Protein 4HYZ (pdb70)

Secondary structure (DSSP, 8-state):
-EEESSPPTT--HHHHHHH--HHHHHHTT-HHHHHTTB-HHHHTT--HHHHHHHHHHHHTT-SEEEEEEEEEEEEEETTEEEEEEEEEEEETTEEEEEEEEE----EEEE-/-EEESSPPTT--HHHHHHH--HHHHHHTT-HHHHHTTB-HHHHTT--HHHHHHHHHHHHTT-SEEEEEEEEEEEEEETTEEEEEEEEEEEETTEEEEEEEEE----EEEE-

Solvent-accessible surface area: 13423 Å² total

Foldseek 3Di:
DDKWQAFDPLDDDVVVVVVVCLVVVLQVLPLVSNLVQADPVCSVVDDSVVSVVVNVVVVVQAAWDDKDDKGWIWDQDPNFIKIKIFIWTAGPNGIDTWIFIDGSVGTPDTD/DDKWQAFDPLDDPVVVVVVVCLVVVLQVLPPVVNLVQADPVCSVVDDSVVSVVVNVVVVVQAAWDDKDDKGWIWDQDPNFIKIKIFIWTAGPNGIDTWIFIDGSVGTPDTD

Radius of gyration: 22.23 Å; Cα contacts (8 Å, |Δi|>4): 386; chains: 2; bounding box: 66×49×31 Å

CATH classification: 3.10.450.590

Sequence (222 aa):
GEILKELPEGFDKETVRRKQAEDIEIAQSKDYESWKSRFTKDLQSSSLTEESYDSYLKILEKQGEFKEFGKCTYLGQIKDNKKYGGVIIVVKYEEGNVNYSLAYDEDNLVSFTGEILLKELPEGFDKETVRKQAEDIEIAQSKDYESWKSRFTKDLQSSLTEESYDSYLKILEKQGEFKEFGKCTYLGQIKDNKKYGG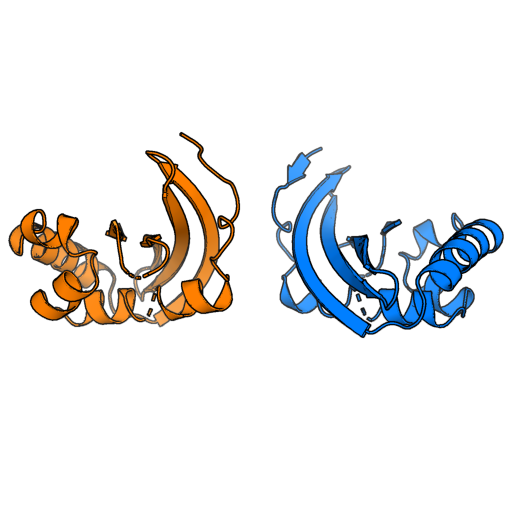VIIVVKYEEGNVNYSLAYDEDNLVSFT

InterPro domains:
  IPR024981 Domain of unknown function DUF3887 [PF13026] (59-147)

Structure (mmCIF, N/CA/C/O backbone):
data_4HYZ
#
_entry.id   4HYZ
#
_cell.length_a   66.290
_cell.length_b   66.290
_cell.length_c   253.830
_cell.angle_alpha   90.000
_cell.angle_beta   90.000
_cell.angle_gamma   120.000
#
_symmetry.space_group_name_H-M   'P 65 2 2'
#
loop_
_entity.id
_entity.type
_entity.pdbx_description
1 polymer 'Uncharacterized protein'
2 non-polymer 'SULFATE ION'
3 non-polymer 'CHLORIDE ION'
4 non-polymer GLYCEROL
5 water water
#
loop_
_atom_site.group_PDB
_atom_site.id
_atom_site.type_symbol
_atom_site.label_atom_id
_atom_site.label_alt_id
_atom_site.label_comp_id
_atom_site.label_asym_id
_atom_site.label_entity_id
_atom_site.label_seq_id
_atom_site.pdbx_PDB_ins_code
_atom_site.Cartn_x
_atom_site.Cartn_y
_atom_site.Cartn_z
_atom_site.occupancy
_atom_site.B_iso_or_equiv
_atom_site.auth_seq_id
_atom_site.auth_comp_id
_atom_site.auth_asym_id
_atom_site.auth_atom_id
_atom_site.pdbx_PDB_model_num
ATOM 1 N N . GLY A 1 1 ? 54.171 -13.531 152.356 1.00 51.15 0 GLY A N 1
ATOM 2 C CA . GLY A 1 1 ? 53.697 -14.364 151.261 1.00 48.57 0 GLY A CA 1
ATOM 3 C C . GLY A 1 1 ? 52.217 -14.683 151.354 1.00 51.33 0 GLY A C 1
ATOM 4 O O . GLY A 1 1 ? 51.551 -14.289 152.317 1.00 52.03 0 GLY A O 1
ATOM 5 N N . GLU A 1 2 ? 51.687 -15.406 150.349 1.00 45.50 37 GLU A N 1
ATOM 6 C CA . GLU A 1 2 ? 50.281 -15.826 150.305 1.00 43.07 37 GLU A CA 1
ATOM 7 C C . GLU A 1 2 ? 50.104 -17.200 149.672 1.00 40.57 37 GLU A C 1
ATOM 8 O O . GLU A 1 2 ? 50.743 -17.514 148.680 1.00 37.72 37 GLU A O 1
ATOM 14 N N . ILE A 1 3 ? 49.185 -17.991 150.216 1.00 37.18 38 ILE A N 1
ATOM 15 C CA . ILE A 1 3 ? 48.746 -19.256 149.643 1.00 34.78 38 ILE A CA 1
ATOM 16 C C . ILE A 1 3 ? 47.378 -18.947 149.085 1.00 36.54 38 ILE A C 1
ATOM 17 O O . ILE A 1 3 ? 46.534 -18.390 149.808 1.00 35.17 38 ILE A O 1
ATOM 22 N N . LEU A 1 4 ? 47.160 -19.284 147.811 1.00 30.33 39 LEU A N 1
ATOM 23 C CA . LEU A 1 4 ? 45.887 -18.975 147.147 1.00 29.47 39 LEU A CA 1
ATOM 24 C C . LEU A 1 4 ? 45.150 -20.242 146.792 1.00 32.50 39 LEU A C 1
ATOM 25 O O . LEU A 1 4 ? 45.770 -21.242 146.412 1.00 33.82 39 LEU A O 1
ATOM 30 N N . LYS A 1 5 ? 43.829 -20.204 146.914 1.00 28.11 40 LYS A N 1
ATOM 31 C CA . LYS A 1 5 ? 42.981 -21.359 146.581 1.00 26.00 40 LYS A CA 1
ATOM 32 C C . LYS A 1 5 ? 42.392 -21.193 145.158 1.00 29.26 40 LYS A C 1
ATOM 33 O O . LYS A 1 5 ? 41.323 -21.709 144.839 1.00 30.04 40 LYS A O 1
ATOM 39 N N . GLU A 1 6 ? 43.156 -20.548 144.290 1.00 27.67 41 GLU A N 1
ATOM 40 C CA . GLU A 1 6 ? 42.879 -20.380 142.835 1.00 29.58 41 GLU A CA 1
ATOM 41 C C . GLU A 1 6 ? 44.169 -19.937 142.189 1.00 31.89 41 GLU A C 1
ATOM 42 O O . GLU A 1 6 ? 45.130 -19.663 142.902 1.00 30.60 41 GLU A O 1
ATOM 48 N N . LEU A 1 7 ? 44.212 -19.841 140.863 1.00 30.49 42 LEU A N 1
ATOM 49 C CA . LEU A 1 7 ? 45.441 -19.354 140.223 1.00 29.74 42 LEU A CA 1
ATOM 50 C C . LEU A 1 7 ? 45.644 -17.860 140.514 1.00 34.45 42 LEU A C 1
ATOM 51 O O . LEU A 1 7 ? 44.659 -17.113 140.513 1.00 34.77 42 LEU A O 1
ATOM 56 N N . PRO A 1 8 ? 46.896 -17.378 140.600 1.00 30.20 43 PRO A N 1
ATOM 57 C CA . PRO A 1 8 ? 47.116 -15.923 140.680 1.00 31.02 43 PRO A CA 1
ATOM 58 C C . PRO A 1 8 ? 46.774 -15.214 139.370 1.00 37.35 43 PRO A C 1
ATOM 59 O O . PRO A 1 8 ? 46.577 -15.867 138.341 1.00 38.34 43 PRO A O 1
ATOM 63 N N . GLU A 1 9 ? 46.752 -13.870 139.386 1.00 36.42 44 GLU A N 1
ATOM 64 C CA . GLU A 1 9 ? 46.552 -13.069 138.163 1.00 36.66 44 GLU A CA 1
ATOM 65 C C . GLU A 1 9 ? 47.654 -13.395 137.163 1.00 39.86 44 GLU A C 1
ATOM 66 O O . GLU A 1 9 ? 48.793 -13.604 137.572 1.00 40.89 44 GLU A O 1
ATOM 68 N N . GLY A 1 10 ? 47.324 -13.426 135.873 1.00 35.39 45 GLY A N 1
ATOM 69 C CA . GLY A 1 10 ? 48.285 -13.690 134.806 1.00 33.76 45 GLY A CA 1
ATOM 70 C C . GLY A 1 10 ? 48.343 -15.142 134.384 1.00 37.68 45 GLY A C 1
ATOM 71 O O . GLY A 1 10 ? 48.985 -15.457 133.394 1.00 40.74 45 GLY A O 1
ATOM 72 N N . PHE A 1 11 ? 47.732 -16.042 135.160 1.00 32.00 46 PHE A N 1
ATOM 73 C CA . PHE A 1 11 ? 47.662 -17.460 134.817 1.00 30.30 46 PHE A CA 1
ATOM 74 C C . PHE A 1 11 ? 46.248 -17.806 134.343 1.00 36.06 46 PHE A C 1
ATOM 75 O O . PHE A 1 11 ? 45.286 -17.177 134.778 1.00 35.29 46 PHE A O 1
ATOM 83 N N . ASP A 1 12 ? 46.093 -18.816 133.480 1.00 34.11 47 ASP A N 1
ATOM 84 C CA . ASP A 1 12 ? 44.722 -19.204 133.143 1.00 33.41 47 ASP A CA 1
ATOM 85 C C . ASP A 1 12 ? 44.650 -20.708 133.138 1.00 34.00 47 ASP A C 1
ATOM 86 O O . ASP A 1 12 ? 45.640 -21.375 132.852 1.00 32.57 47 ASP A O 1
ATOM 91 N N . LYS A 1 13 ? 43.494 -21.242 133.512 1.00 31.82 48 LYS A N 1
ATOM 92 C CA . LYS A 1 13 ? 43.290 -22.680 133.737 1.00 31.15 48 LYS A CA 1
ATOM 93 C C . LYS A 1 13 ? 43.662 -23.556 132.540 1.00 35.23 48 LYS A C 1
ATOM 94 O O . LYS A 1 13 ? 44.406 -24.510 132.708 1.00 35.74 48 LYS A O 1
ATOM 100 N N . GLU A 1 14 ? 43.144 -23.235 131.363 1.00 32.17 49 GLU A N 1
ATOM 101 C CA . GLU A 1 14 ? 43.362 -23.965 130.120 1.00 34.23 49 GLU A CA 1
ATOM 102 C C . GLU A 1 14 ? 44.868 -24.046 129.786 1.00 37.30 49 GLU A C 1
ATOM 103 O O . GLU A 1 14 ? 45.342 -25.130 129.494 1.00 37.17 49 GLU A O 1
ATOM 109 N N . THR A 1 15 ? 45.620 -22.932 129.887 1.00 33.54 50 THR A N 1
ATOM 110 C CA . THR A 1 15 ? 47.064 -22.893 129.622 1.00 32.38 50 THR A CA 1
ATOM 111 C C . THR A 1 15 ? 47.794 -23.784 130.627 1.00 34.98 50 THR A C 1
ATOM 112 O O . THR A 1 15 ? 48.693 -24.527 130.245 1.00 33.58 50 THR A O 1
ATOM 116 N N . VAL A 1 16 ? 47.412 -23.686 131.908 1.00 29.22 51 VAL A N 1
ATOM 117 C CA . VAL A 1 16 ? 48.060 -24.446 132.966 1.00 27.63 51 VAL A CA 1
ATOM 118 C C . VAL A 1 16 ? 47.784 -25.935 132.786 1.00 31.98 51 VAL A C 1
ATOM 119 O O . VAL A 1 16 ? 48.740 -26.701 132.854 1.00 32.24 51 VAL A O 1
ATOM 123 N N . ARG A 1 17 ? 46.517 -26.333 132.534 1.00 28.89 52 ARG A N 1
ATOM 124 C CA A ARG A 1 17 ? 46.159 -27.738 132.331 0.50 30.38 52 ARG A CA 1
ATOM 125 C CA B ARG A 1 17 ? 46.184 -27.741 132.348 0.50 30.27 52 ARG A CA 1
ATOM 126 C C . ARG A 1 17 ? 46.929 -28.306 131.132 1.00 34.04 52 ARG A C 1
ATOM 127 O O . ARG A 1 17 ? 47.495 -29.374 131.238 1.00 35.54 52 ARG A O 1
ATOM 142 N N . LYS A 1 18 ? 46.972 -27.570 130.007 1.00 31.71 53 LYS A N 1
ATOM 143 C CA . LYS A 1 18 ? 47.633 -27.993 128.792 1.00 32.34 53 LYS A CA 1
ATOM 144 C C . LYS A 1 18 ? 49.142 -28.199 129.038 1.00 36.69 53 LYS A C 1
ATOM 145 O O . LYS A 1 18 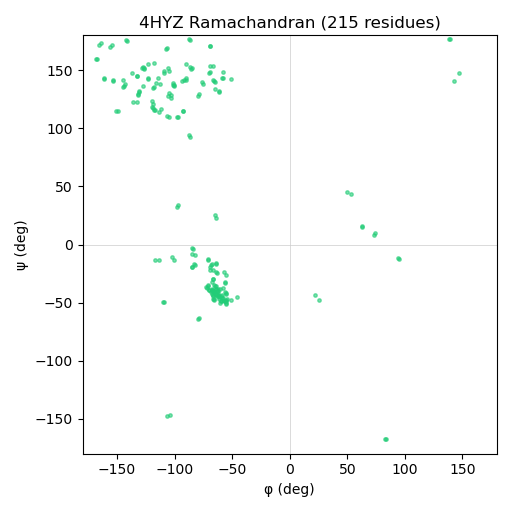? 49.673 -29.252 128.634 1.00 37.61 53 LYS A O 1
ATOM 151 N N . GLN A 1 19 ? 49.803 -27.256 129.743 1.00 30.66 54 GLN A N 1
ATOM 152 C CA . GLN A 1 19 ? 51.236 -27.371 130.047 1.00 28.98 54 GLN A CA 1
ATOM 153 C C . GLN A 1 19 ? 51.522 -28.508 131.014 1.00 32.45 54 GLN A C 1
ATOM 154 O O . GLN A 1 19 ? 52.540 -29.172 130.854 1.00 31.21 54 GLN A O 1
ATOM 160 N N . ALA A 1 20 ? 50.633 -28.727 132.019 1.00 29.09 55 ALA A N 1
ATOM 161 C CA . ALA A 1 20 ? 50.798 -29.789 133.013 1.00 29.11 55 ALA A CA 1
ATOM 162 C C . ALA A 1 20 ? 50.716 -31.162 132.323 1.00 33.31 55 ALA A C 1
ATOM 163 O O . ALA A 1 20 ? 51.511 -32.051 132.613 1.00 33.24 55 ALA A O 1
ATOM 173 N N . GLU A 1 22 ? 51.409 -31.811 129.143 1.00 30.86 57 GLU A N 1
ATOM 174 C CA . GLU A 1 22 ? 52.643 -31.929 128.329 1.00 30.39 57 GLU A CA 1
ATOM 175 C C . GLU A 1 22 ? 53.844 -32.237 129.201 1.00 33.52 57 GLU A C 1
ATOM 176 O O . GLU A 1 22 ? 54.628 -33.096 128.866 1.00 34.87 57 GLU A O 1
ATOM 182 N N . ASP A 1 23 ? 53.968 -31.551 130.343 1.00 31.15 58 ASP A N 1
ATOM 183 C CA . ASP A 1 23 ? 55.090 -31.737 131.255 1.00 31.75 58 ASP A CA 1
ATOM 184 C C . ASP A 1 23 ? 55.066 -33.121 131.922 1.00 37.03 58 ASP A C 1
ATOM 185 O O . ASP A 1 23 ? 56.129 -33.681 132.179 1.00 37.58 58 ASP A O 1
ATOM 190 N N . ILE A 1 24 ? 53.873 -33.687 132.181 1.00 34.35 59 ILE A N 1
ATOM 191 C CA . ILE A 1 24 ? 53.795 -35.037 132.763 1.00 35.37 59 ILE A CA 1
ATOM 192 C C . ILE A 1 24 ? 54.181 -36.055 131.673 1.00 38.53 59 ILE A C 1
ATOM 193 O O . ILE A 1 24 ? 54.868 -37.024 131.979 1.00 40.27 59 ILE A O 1
ATOM 198 N N . GLU A 1 25 ? 53.800 -35.803 130.408 1.00 34.20 60 GLU A N 1
ATOM 199 C CA . GLU A 1 25 ? 54.199 -36.668 129.290 1.00 35.11 60 GLU A CA 1
ATOM 200 C C . GLU A 1 25 ? 55.711 -36.635 129.106 1.00 40.78 60 GLU A C 1
ATOM 201 O O . GLU A 1 25 ? 56.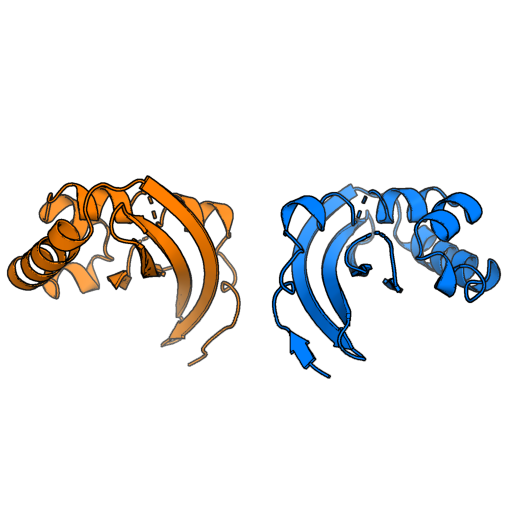302 -37.661 128.844 1.00 43.12 60 GLU A O 1
ATOM 207 N N . ILE A 1 26 ? 56.347 -35.475 129.272 1.00 38.54 61 ILE A N 1
ATOM 208 C CA . ILE A 1 26 ? 57.814 -35.347 129.162 1.00 38.37 61 ILE A CA 1
ATOM 209 C C . ILE A 1 26 ? 58.452 -36.119 130.335 1.00 41.37 61 ILE A C 1
ATOM 210 O O . ILE A 1 26 ? 59.448 -36.793 130.126 1.00 42.79 61 ILE A O 1
ATOM 215 N N . ALA A 1 27 ? 57.874 -36.046 131.557 1.00 37.79 62 ALA A N 1
ATOM 216 C CA . ALA A 1 27 ? 58.374 -36.813 132.712 1.00 38.37 62 ALA A CA 1
ATOM 217 C C . ALA A 1 27 ? 58.261 -38.326 132.455 1.00 41.19 62 ALA A C 1
ATOM 218 O O . ALA A 1 27 ? 59.211 -39.055 132.723 1.00 42.85 62 ALA A O 1
ATOM 220 N N . GLN A 1 28 ? 57.134 -38.779 131.870 1.00 37.12 63 GLN A N 1
ATOM 221 C CA . GLN A 1 28 ? 56.938 -40.208 131.562 1.00 38.39 63 GLN A CA 1
ATOM 222 C C . GLN A 1 28 ? 57.846 -40.712 130.431 1.00 44.71 63 GLN A C 1
ATOM 223 O O . GLN A 1 28 ? 58.028 -41.920 130.316 1.00 46.41 63 GLN A O 1
ATOM 229 N N . SER A 1 29 ? 58.394 -39.814 129.584 1.00 40.24 64 SER A N 1
ATOM 230 C CA . SER A 1 29 ? 59.241 -40.191 128.446 1.00 40.23 64 SER A CA 1
ATOM 231 C C . SER A 1 29 ? 60.588 -40.779 128.872 1.00 44.25 64 SER A C 1
ATOM 232 O O . SER A 1 29 ? 61.252 -41.432 128.060 1.00 44.83 64 SER A O 1
ATOM 235 N N . LYS A 1 30 ? 60.989 -40.548 130.144 1.00 41.47 65 LYS A N 1
ATOM 236 C CA . LYS A 1 30 ? 62.249 -41.010 130.773 1.00 43.12 65 LYS A CA 1
ATOM 237 C C . LYS A 1 30 ? 63.456 -40.210 130.243 1.00 48.07 65 LYS A C 1
ATOM 238 O O . LYS A 1 30 ? 64.596 -40.535 130.572 1.00 50.72 65 LYS A O 1
ATOM 244 N N . ASP A 1 31 ? 63.205 -39.138 129.467 1.00 43.26 66 ASP A N 1
ATOM 245 C CA . ASP A 1 31 ? 64.250 -38.248 128.949 1.00 42.93 66 ASP A CA 1
ATOM 246 C C . ASP A 1 31 ? 64.503 -37.162 130.006 1.00 48.25 66 ASP A C 1
ATOM 247 O O . ASP A 1 31 ? 63.795 -36.148 130.046 1.00 47.34 66 ASP A O 1
ATOM 252 N N . TYR A 1 32 ? 65.507 -37.398 130.869 1.00 46.56 67 TYR A N 1
ATOM 253 C CA . TYR A 1 32 ? 65.881 -36.510 131.969 1.00 45.89 67 TYR A CA 1
ATOM 254 C C . TYR A 1 32 ? 66.185 -35.070 131.502 1.00 49.10 67 TYR A C 1
ATOM 255 O O . TYR A 1 32 ? 65.706 -34.122 132.120 1.00 47.66 67 TYR A O 1
ATOM 264 N N . GLU A 1 33 ? 66.999 -34.917 130.445 1.00 46.52 68 GLU A N 1
ATOM 265 C CA . GLU A 1 33 ? 67.391 -33.606 129.941 1.00 46.23 68 GLU A CA 1
ATOM 266 C C . GLU A 1 33 ? 66.195 -32.808 129.391 1.00 47.83 68 GLU A C 1
ATOM 267 O O . GLU A 1 33 ? 66.167 -31.591 129.610 1.00 48.24 68 GLU A O 1
ATOM 273 N N . SER A 1 34 ? 65.188 -33.475 128.738 1.00 40.72 69 SER A N 1
ATOM 274 C CA . SER A 1 34 ? 64.001 -32.754 128.256 1.00 38.21 69 SER A CA 1
ATOM 275 C C . SER A 1 34 ? 63.160 -32.302 129.431 1.00 42.98 69 SER A C 1
ATOM 276 O O . SER A 1 34 ? 62.658 -31.183 129.419 1.00 40.57 69 SER A O 1
ATOM 279 N N . TRP A 1 35 ? 63.047 -33.164 130.466 1.00 41.58 70 TRP A N 1
ATOM 280 C CA . TRP A 1 35 ? 62.272 -32.869 131.663 1.00 40.16 70 TRP A CA 1
ATOM 281 C C . TRP A 1 35 ? 62.924 -31.726 132.410 1.00 44.14 70 TRP A C 1
ATOM 282 O O . TRP A 1 35 ? 62.235 -30.755 132.717 1.00 43.27 70 TRP A O 1
ATOM 293 N N . LYS A 1 36 ? 64.259 -31.782 132.610 1.00 42.57 71 LYS A N 1
ATOM 294 C CA . LYS A 1 36 ? 65.028 -30.708 133.270 1.00 42.48 71 LYS A CA 1
ATOM 295 C C . LYS A 1 36 ? 64.833 -29.348 1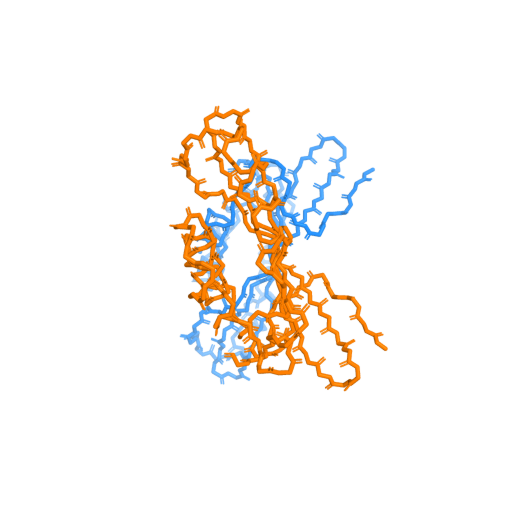32.551 1.00 44.32 71 LYS A C 1
ATOM 296 O O . LYS A 1 36 ? 64.667 -28.328 133.215 1.00 45.60 71 LYS A O 1
ATOM 302 N N . SER A 1 37 ? 64.817 -29.351 131.208 1.00 38.15 72 SER A N 1
ATOM 303 C CA . SER A 1 37 ? 64.684 -28.159 130.366 1.00 36.94 72 SER A CA 1
ATOM 304 C C . SER A 1 37 ? 63.327 -27.445 130.558 1.00 39.54 72 SER A C 1
ATOM 305 O O . SER A 1 37 ? 63.193 -26.289 130.139 1.00 39.30 72 SER A O 1
ATOM 308 N N . ARG A 1 38 ? 62.335 -28.126 131.176 1.00 34.17 73 ARG A N 1
ATOM 309 C CA . ARG A 1 38 ? 61.005 -27.551 131.407 1.00 32.16 73 ARG A CA 1
ATOM 310 C C . ARG A 1 38 ? 60.953 -26.713 132.716 1.00 37.11 73 ARG A C 1
ATOM 311 O O . ARG A 1 38 ? 59.977 -26.010 132.957 1.00 35.95 73 ARG A O 1
ATOM 319 N N . PHE A 1 39 ? 62.023 -26.747 133.532 1.00 36.05 74 PHE A N 1
ATOM 320 C CA . PHE A 1 39 ? 62.128 -25.967 134.770 1.00 36.10 74 PHE A CA 1
ATOM 321 C C . PHE A 1 39 ? 62.683 -24.593 134.468 1.00 42.36 74 PHE A C 1
ATOM 322 O O . PHE A 1 39 ? 63.415 -24.433 133.480 1.00 43.25 74 PHE A O 1
ATOM 330 N N . THR A 1 40 ? 62.340 -23.587 135.306 1.00 39.20 75 THR A N 1
ATOM 331 C CA . THR A 1 40 ? 62.910 -22.239 135.167 1.00 41.46 75 THR A CA 1
ATOM 332 C C . THR A 1 40 ? 64.452 -22.365 135.104 1.00 50.65 75 THR A C 1
ATOM 333 O O . THR A 1 40 ? 65.004 -23.222 135.802 1.00 50.49 75 THR A O 1
ATOM 337 N N . LYS A 1 41 ? 65.121 -21.537 134.281 1.00 50.21 76 LYS A N 1
ATOM 338 C CA . LYS A 1 41 ? 66.573 -21.553 134.113 1.00 55.62 76 LYS A CA 1
ATOM 339 C C . LYS A 1 41 ? 67.312 -21.615 135.464 1.00 62.69 76 LYS A C 1
ATOM 340 O O . LYS A 1 41 ? 68.216 -22.440 135.620 1.00 64.38 76 LYS A O 1
ATOM 346 N N . ASP A 1 42 ? 66.870 -20.792 136.457 1.00 57.27 77 ASP A N 1
ATOM 347 C CA . ASP A 1 42 ? 67.484 -20.706 137.775 1.00 57.70 77 ASP A CA 1
ATOM 348 C C . ASP A 1 42 ? 67.340 -21.989 138.628 1.00 60.22 77 ASP A C 1
ATOM 349 O O . ASP A 1 42 ? 68.135 -22.178 139.537 1.00 61.53 77 ASP A O 1
ATOM 354 N N . LEU A 1 43 ? 66.363 -22.860 138.362 1.00 55.90 78 LEU A N 1
ATOM 355 C CA . LEU A 1 43 ? 66.215 -24.080 139.175 1.00 55.87 78 LEU A CA 1
ATOM 356 C C . LEU A 1 43 ? 66.789 -25.356 138.515 1.00 56.73 78 LEU A C 1
ATOM 357 O O . LEU A 1 43 ? 66.889 -26.370 139.203 1.00 55.99 78 LEU A O 1
ATOM 362 N N . GLN A 1 44 ? 67.118 -25.328 137.205 1.00 52.10 79 GLN A N 1
ATOM 363 C CA . GLN A 1 44 ? 67.607 -26.510 136.480 1.00 53.64 79 GLN A CA 1
ATOM 364 C C . GLN A 1 44 ? 68.828 -27.122 137.174 1.00 67.63 79 GLN A C 1
ATOM 365 O O . GLN A 1 44 ? 68.858 -28.337 137.407 1.00 68.37 79 GLN A O 1
ATOM 371 N N . SER A 1 45 ? 69.803 -26.252 137.546 1.00 70.76 80 SER A N 1
ATOM 372 C CA A SER A 1 45 ? 71.039 -26.690 138.190 0.50 74.17 80 SER A CA 1
ATOM 373 C CA B SER A 1 45 ? 71.044 -26.551 138.265 0.50 74.63 80 SER A CA 1
ATOM 374 C C . SER A 1 45 ? 70.792 -27.269 139.600 1.00 78.95 80 SER A C 1
ATOM 375 O O . SER A 1 45 ? 71.672 -27.936 140.128 1.00 82.52 80 SER A O 1
ATOM 380 N N . SER A 1 46 ? 69.601 -27.091 140.165 1.00 72.87 81 SER A N 1
ATOM 381 C CA . SER A 1 46 ? 69.198 -27.664 141.454 1.00 73.33 81 SER A CA 1
ATOM 382 C C . SER A 1 46 ? 68.700 -29.131 141.308 1.00 74.55 81 SER A C 1
ATOM 383 O O . SER A 1 46 ? 68.574 -29.839 142.307 1.00 75.54 81 SER A O 1
ATOM 386 N N . LEU A 1 47 ? 68.375 -29.564 140.077 1.00 66.35 82 LEU A N 1
ATOM 387 C CA . LEU A 1 47 ? 67.843 -30.906 139.814 1.00 62.78 82 LEU A CA 1
ATOM 388 C C . LEU A 1 47 ? 68.94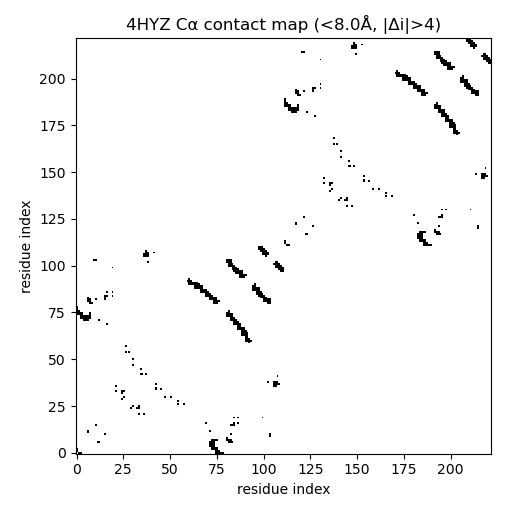8 -31.932 139.653 1.00 67.41 82 LEU A C 1
ATOM 389 O O . LEU A 1 47 ? 70.050 -31.603 139.190 1.00 67.46 82 LEU A O 1
ATOM 394 N N . THR A 1 48 ? 68.631 -33.195 139.989 1.00 63.84 83 THR A N 1
ATOM 395 C CA . THR A 1 48 ? 69.557 -34.318 139.822 1.00 65.79 83 THR A CA 1
ATOM 396 C C . THR A 1 48 ? 68.904 -35.442 139.019 1.00 67.30 83 THR A C 1
ATOM 397 O O . THR A 1 48 ? 67.686 -35.621 139.097 1.00 64.51 83 THR A O 1
ATOM 401 N N . GLU A 1 49 ? 69.719 -36.229 138.289 1.00 64.76 84 GLU A N 1
ATOM 402 C CA . GLU A 1 49 ? 69.214 -37.374 137.536 1.00 63.41 84 GLU A CA 1
ATOM 403 C C . GLU A 1 49 ? 68.799 -38.485 138.504 1.00 71.09 84 GLU A C 1
ATOM 404 O O . GLU A 1 49 ? 67.810 -39.168 138.251 1.00 70.35 84 GLU A O 1
ATOM 410 N N . GLU A 1 50 ? 69.531 -38.639 139.626 1.00 71.66 85 GLU A N 1
ATOM 411 C CA . GLU A 1 50 ? 69.236 -39.629 140.668 1.00 73.60 85 GLU A CA 1
ATOM 412 C C . GLU A 1 50 ? 67.798 -39.424 141.209 1.00 72.15 85 GLU A C 1
ATOM 413 O O . GLU A 1 50 ? 67.028 -40.382 141.250 1.00 70.87 85 GLU A O 1
ATOM 415 N N . SER A 1 51 ? 67.424 -38.182 141.547 1.00 65.59 86 SER A N 1
ATOM 416 C CA . SER A 1 51 ? 66.071 -37.866 142.040 1.00 63.17 86 SER A CA 1
ATOM 417 C C . SER A 1 51 ? 64.983 -38.170 140.971 1.00 64.52 86 SER A C 1
ATOM 418 O O . SER A 1 51 ? 63.916 -38.699 141.312 1.00 64.04 86 SER A O 1
ATOM 421 N N . TYR A 1 52 ? 65.269 -37.857 139.687 1.00 58.55 87 TYR A N 1
ATOM 422 C CA . TYR A 1 52 ? 64.382 -38.148 138.557 1.00 54.97 87 TYR A CA 1
ATOM 423 C C . TYR A 1 52 ? 64.249 -39.674 138.359 1.00 59.64 87 TYR A C 1
ATOM 424 O O . TYR A 1 52 ? 63.146 -40.157 138.124 1.00 58.57 87 TYR A O 1
ATOM 433 N N . ASP A 1 53 ? 65.354 -40.426 138.490 1.00 59.12 88 ASP A N 1
ATOM 434 C CA . ASP A 1 53 ? 65.346 -41.892 138.349 1.00 61.21 88 ASP A CA 1
ATOM 435 C C . ASP A 1 53 ? 64.554 -42.564 139.489 1.00 67.11 88 ASP A C 1
ATOM 436 O O . ASP A 1 53 ? 63.946 -43.609 139.262 1.00 67.01 88 ASP A O 1
ATOM 441 N N . SER A 1 54 ? 64.519 -41.946 140.687 1.00 66.16 89 SER A N 1
ATOM 442 C CA . SER A 1 54 ? 63.721 -42.433 141.819 1.00 68.08 89 SER A CA 1
ATOM 443 C C . SER A 1 54 ? 62.234 -42.294 141.469 1.00 68.80 89 SER A C 1
ATOM 444 O O . SER A 1 54 ? 61.449 -43.210 141.725 1.00 71.27 89 SER A O 1
ATOM 447 N N . TYR A 1 55 ? 61.870 -41.180 140.812 1.00 59.28 90 TYR A N 1
ATOM 448 C CA . TYR A 1 55 ? 60.507 -40.955 140.335 1.00 54.77 90 TYR A CA 1
ATOM 449 C C . TYR A 1 55 ? 60.142 -42.019 139.255 1.00 57.25 90 TYR A C 1
ATOM 450 O O . TYR A 1 55 ? 59.039 -42.568 139.285 1.00 57.04 90 TYR A O 1
ATOM 459 N N . LEU A 1 56 ? 61.072 -42.307 138.330 1.00 52.76 91 LEU A N 1
ATOM 460 C CA . LEU A 1 56 ? 60.860 -43.288 137.261 1.00 52.87 91 LEU A CA 1
ATOM 461 C C . LEU A 1 56 ? 60.628 -44.687 137.837 1.00 63.00 91 LEU A C 1
ATOM 462 O O . LEU A 1 56 ? 59.782 -45.413 137.317 1.00 63.69 91 LEU A O 1
ATOM 467 N N . LYS A 1 57 ? 61.349 -45.046 138.927 1.00 63.84 92 LYS A N 1
ATOM 468 C CA . LYS A 1 57 ? 61.198 -46.319 139.643 1.00 68.38 92 LYS A CA 1
ATOM 469 C C . LYS A 1 57 ? 59.751 -46.467 140.178 1.00 72.82 92 LYS A C 1
ATOM 470 O O . LYS A 1 57 ? 59.113 -47.490 139.941 1.00 74.38 92 LYS A O 1
ATOM 473 N N . ILE A 1 58 ? 59.229 -45.418 140.839 1.00 67.08 93 ILE A N 1
ATOM 474 C CA . ILE A 1 58 ? 57.867 -45.381 141.391 1.00 66.37 93 ILE A CA 1
ATOM 475 C C . ILE A 1 58 ? 56.847 -45.355 140.233 1.00 66.19 93 ILE A C 1
ATOM 476 O O . ILE A 1 58 ? 55.827 -46.044 140.309 1.00 66.73 93 ILE A O 1
ATOM 481 N N . LEU A 1 59 ? 57.137 -44.578 139.167 1.00 59.09 94 LEU A N 1
ATOM 482 C CA . LEU A 1 59 ? 56.292 -44.453 137.974 1.00 56.35 94 LEU A CA 1
ATOM 483 C C . LEU A 1 59 ? 56.080 -45.807 137.293 1.00 63.02 94 LEU A C 1
ATOM 484 O O . LEU A 1 59 ? 54.936 -46.123 136.954 1.00 62.88 94 LEU A O 1
ATOM 489 N N . GLU A 1 60 ? 57.167 -46.605 137.100 1.00 62.65 95 GLU A N 1
ATOM 490 C CA . GLU A 1 60 ? 57.104 -47.920 136.447 1.00 65.55 95 GLU A CA 1
ATOM 491 C C . GLU A 1 60 ? 56.110 -48.866 137.152 1.00 72.76 95 GLU A C 1
ATOM 492 O O . GLU A 1 60 ? 55.459 -49.661 136.481 1.00 73.87 95 GLU A O 1
ATOM 498 N N . LYS A 1 61 ? 55.968 -48.741 138.489 1.00 70.70 96 LYS A N 1
ATOM 499 C CA . LYS A 1 61 ? 55.084 -49.574 139.326 1.00 73.39 96 LYS A CA 1
ATOM 500 C C . LYS A 1 61 ? 53.589 -49.276 139.092 1.00 74.64 96 LYS A C 1
ATOM 501 O O . LYS A 1 61 ? 52.749 -50.033 139.563 1.00 75.65 96 LYS A O 1
ATOM 507 N N . GLN A 1 62 ? 53.258 -48.168 138.397 1.00 67.83 97 GLN A N 1
ATOM 508 C CA . GLN A 1 62 ? 51.874 -47.746 138.145 1.00 65.84 97 GLN A CA 1
ATOM 509 C C . GLN A 1 62 ? 51.268 -48.412 136.922 1.00 71.72 97 GLN A C 1
ATOM 510 O O . GLN A 1 62 ? 50.047 -48.418 136.767 1.00 72.71 97 GLN A O 1
ATOM 516 N N . GLY A 1 63 ? 52.117 -48.925 136.048 1.00 68.71 98 GLY A N 1
ATOM 517 C CA . GLY A 1 63 ? 51.663 -49.509 134.800 1.00 69.67 98 GLY A CA 1
ATOM 518 C C . GLY A 1 63 ? 51.462 -48.436 133.749 1.00 71.73 98 GLY A C 1
ATOM 519 O O . GLY A 1 63 ? 51.877 -47.287 133.927 1.00 70.16 98 GLY A O 1
ATOM 520 N N . GLU A 1 64 ? 50.805 -48.804 132.660 1.00 69.06 99 GLU A N 1
ATOM 521 C CA . GLU A 1 64 ? 50.558 -47.945 131.511 1.00 67.45 99 GLU A CA 1
ATOM 522 C C . GLU A 1 64 ? 49.648 -46.765 131.824 1.00 70.23 99 GLU A C 1
ATOM 523 O O . GLU A 1 64 ? 48.665 -46.901 132.552 1.00 71.24 99 GLU A O 1
ATOM 529 N N . PHE A 1 65 ? 49.991 -45.606 131.245 1.00 64.83 100 PHE A N 1
ATOM 530 C CA . PHE A 1 65 ? 49.205 -44.391 131.308 1.00 63.42 100 PHE A CA 1
ATOM 531 C C . PHE A 1 65 ? 47.868 -44.673 130.666 1.00 72.01 100 PHE A C 1
ATOM 532 O O . PHE A 1 65 ? 47.837 -45.245 129.571 1.00 75.39 100 PHE A O 1
ATOM 540 N N . LYS A 1 66 ? 46.766 -44.304 131.333 1.00 67.87 101 LYS A N 1
ATOM 541 C CA . LYS A 1 66 ? 45.441 -44.540 130.766 1.00 69.15 101 LYS A CA 1
ATOM 542 C C . LYS A 1 66 ? 44.778 -43.227 130.336 1.00 71.46 101 LYS A C 1
ATOM 543 O O . LYS A 1 66 ? 44.332 -43.123 129.193 1.00 73.62 101 LYS A O 1
ATOM 547 N N . GLU A 1 67 ? 44.760 -42.211 131.212 1.00 63.38 102 GLU A N 1
ATOM 548 C CA . GLU A 1 67 ? 44.043 -40.961 130.947 1.00 59.57 102 GLU A CA 1
ATOM 549 C C . GLU A 1 67 ? 44.404 -39.857 131.947 1.00 54.90 102 GLU A C 1
ATOM 550 O O . GLU A 1 67 ? 44.839 -40.170 133.061 1.00 52.15 102 GLU A O 1
ATOM 556 N N . PHE A 1 68 ? 44.157 -38.577 131.580 1.00 47.13 103 PHE A N 1
ATOM 557 C CA . PHE A 1 68 ? 44.240 -37.454 132.533 1.00 43.29 103 PHE A CA 1
ATOM 558 C C . PHE A 1 68 ? 42.864 -37.273 133.104 1.00 47.35 103 PHE A C 1
ATOM 559 O O . PHE A 1 68 ? 41.887 -37.435 132.376 1.00 48.15 103 PHE A O 1
ATOM 567 N N . GLY A 1 69 ? 42.781 -36.977 134.390 1.00 43.72 104 GLY A N 1
ATOM 568 C CA . GLY A 1 69 ? 41.518 -36.707 135.058 1.00 44.05 104 GLY A CA 1
ATOM 569 C C . GLY A 1 69 ? 41.345 -35.228 135.379 1.00 49.51 104 GLY A C 1
ATOM 570 O O . GLY A 1 69 ? 41.848 -34.360 134.657 1.00 48.69 104 GLY A O 1
ATOM 571 N N . LYS A 1 70 ? 40.660 -34.943 136.496 1.00 46.88 105 LYS A N 1
ATOM 572 C CA . LYS A 1 70 ? 40.331 -33.606 137.006 1.00 44.86 105 LYS A CA 1
ATOM 573 C C . LYS A 1 70 ? 41.551 -32.801 137.451 1.00 46.13 105 LYS A C 1
ATOM 574 O O . LYS A 1 70 ? 42.564 -33.364 137.866 1.00 43.69 105 LYS A O 1
ATOM 578 N N . CYS A 1 71 ? 41.409 -31.465 137.398 1.00 43.82 106 CYS A N 1
ATOM 579 C CA . CYS A 1 71 ? 42.398 -30.473 137.809 1.00 43.44 106 CYS A CA 1
ATOM 580 C C . CYS A 1 71 ? 41.881 -29.677 138.968 1.00 42.34 106 CYS A C 1
ATOM 581 O O . CYS A 1 71 ? 40.729 -29.245 138.920 1.00 39.87 106 CYS A O 1
ATOM 584 N N . THR A 1 72 ? 42.758 -29.405 139.956 1.00 39.32 107 THR A N 1
ATOM 585 C CA . THR A 1 72 ? 42.533 -28.503 141.098 1.00 39.37 107 THR A CA 1
ATOM 586 C C . THR A 1 72 ? 43.594 -27.414 141.011 1.00 38.71 107 THR A C 1
ATOM 587 O O . THR A 1 72 ? 44.769 -27.735 141.025 1.00 39.31 107 THR A O 1
ATOM 591 N N . TYR A 1 73 ? 43.197 -26.149 140.962 1.00 33.22 108 TYR A N 1
ATOM 592 C CA . TYR A 1 73 ? 44.105 -25.015 140.788 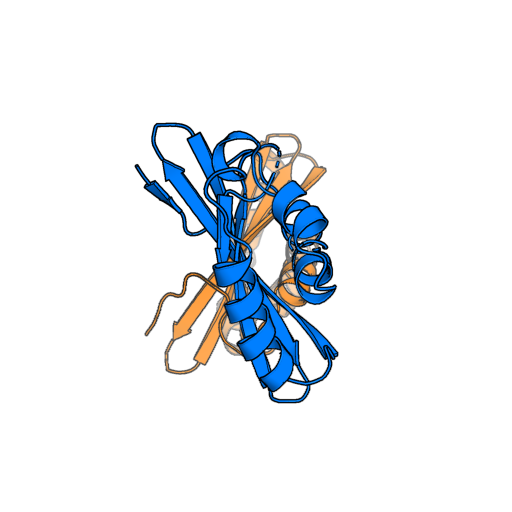1.00 29.58 108 TYR A CA 1
ATOM 593 C C . TYR A 1 73 ? 44.386 -24.289 142.086 1.00 30.81 108 TYR A C 1
ATOM 594 O O . TYR A 1 73 ? 43.494 -24.069 142.889 1.00 30.78 108 TYR A O 1
ATOM 603 N N . LEU A 1 74 ? 45.646 -23.906 142.282 1.00 27.16 109 LEU A N 1
ATOM 604 C CA . LEU A 1 74 ? 46.096 -23.206 143.483 1.00 28.56 109 LEU A CA 1
ATOM 605 C C . LEU A 1 74 ? 47.118 -22.175 143.074 1.00 31.09 109 LEU A C 1
ATOM 606 O O . LEU A 1 74 ? 47.486 -22.080 141.905 1.00 28.76 109 LEU A O 1
ATOM 611 N N . GLY A 1 75 ? 47.565 -21.389 144.024 1.00 28.50 110 GLY A N 1
ATOM 612 C CA . GLY A 1 75 ? 48.551 -20.353 143.725 1.00 26.57 110 GLY A CA 1
ATOM 613 C C . GLY A 1 75 ? 49.347 -19.976 144.944 1.00 30.61 110 GLY A C 1
ATOM 614 O O . GLY A 1 75 ? 49.052 -20.397 146.076 1.00 28.85 110 GLY A O 1
ATOM 615 N N . GLN A 1 76 ? 50.383 -19.203 144.706 1.00 31.86 111 GLN A N 1
ATOM 616 C CA . GLN A 1 76 ? 51.253 -18.717 145.770 1.00 33.99 111 GLN A CA 1
ATOM 617 C C . GLN A 1 76 ? 51.911 -17.412 145.352 1.00 37.70 111 GLN A C 1
ATOM 618 O O . GLN A 1 76 ? 52.299 -17.251 144.190 1.00 38.12 111 GLN A O 1
ATOM 624 N N . ILE A 1 77 ? 52.040 -16.504 146.298 1.00 34.70 112 ILE A N 1
ATOM 625 C CA . ILE A 1 77 ? 52.775 -15.271 146.142 1.00 37.12 112 ILE A CA 1
ATOM 626 C C . ILE A 1 77 ? 53.961 -15.412 147.101 1.00 45.41 112 ILE A C 1
ATOM 627 O O . ILE A 1 77 ? 53.765 -15.641 148.293 1.00 45.20 112 ILE A O 1
ATOM 632 N N . LYS A 1 78 ? 55.178 -15.472 146.537 1.00 43.44 113 LYS A N 1
ATOM 633 C CA . LYS A 1 78 ? 56.404 -15.656 147.322 1.00 45.56 113 LYS A CA 1
ATOM 634 C C . LYS A 1 78 ? 57.431 -14.639 146.854 1.00 52.39 113 LYS A C 1
ATOM 635 O O . LYS A 1 78 ? 57.718 -14.562 145.656 1.00 51.00 113 LYS A O 1
ATOM 641 N N . ASP A 1 79 ? 57.919 -13.801 147.783 1.00 52.94 114 ASP A N 1
ATOM 642 C CA . ASP A 1 79 ? 58.880 -12.734 147.502 1.00 55.16 114 ASP A CA 1
ATOM 643 C C . ASP A 1 79 ? 58.339 -11.820 146.342 1.00 57.48 114 ASP A C 1
ATOM 644 O O . ASP A 1 79 ? 59.069 -11.452 145.423 1.00 58.34 114 ASP A O 1
ATOM 649 N N . ASN A 1 80 ? 57.030 -11.485 146.410 1.00 51.27 115 ASN A N 1
ATOM 650 C CA . ASN A 1 80 ? 56.261 -10.644 145.479 1.00 49.98 115 ASN A CA 1
ATOM 651 C C . ASN A 1 80 ? 56.160 -11.203 144.051 1.00 51.12 115 ASN A C 1
ATOM 652 O O . ASN A 1 80 ? 55.727 -10.472 143.146 1.00 50.46 115 ASN A O 1
ATOM 657 N N . LYS A 1 81 ? 56.474 -12.512 143.862 1.00 43.47 116 LYS A N 1
ATOM 658 C CA . LYS A 1 81 ? 56.350 -13.181 142.563 1.00 40.94 116 LYS A CA 1
ATOM 659 C C . LYS A 1 81 ? 55.175 -14.159 142.632 1.00 42.59 116 LYS A C 1
ATOM 660 O O . LYS A 1 81 ? 54.893 -14.698 143.703 1.00 41.97 116 LYS A O 1
ATOM 664 N N . LYS A 1 82 ? 54.474 -14.361 141.512 1.00 37.68 117 LYS A N 1
ATOM 665 C CA . LYS A 1 82 ? 53.280 -15.217 141.443 1.00 33.82 117 LYS A CA 1
ATOM 666 C C . LYS A 1 82 ? 53.590 -16.579 140.854 1.00 36.72 117 LYS A C 1
ATOM 667 O O . LYS A 1 82 ? 54.303 -16.678 139.852 1.00 35.87 117 LYS A O 1
ATOM 673 N N . TYR A 1 83 ? 53.020 -17.630 141.466 1.00 31.44 118 TYR A N 1
ATOM 674 C CA . TYR A 1 83 ? 53.214 -19.028 141.046 1.00 30.89 118 TYR A CA 1
ATOM 675 C C . TYR A 1 83 ? 51.860 -19.711 140.970 1.00 36.21 118 TYR A C 1
ATOM 676 O O . TYR A 1 83 ? 51.059 -19.590 141.890 1.00 35.53 118 TYR A O 1
ATOM 685 N N . GLY A 1 84 ? 51.600 -20.339 139.845 1.00 32.69 119 GLY A N 1
ATOM 686 C CA . GLY A 1 84 ? 50.341 -21.010 139.576 1.00 32.32 119 GLY A CA 1
ATOM 687 C C . GLY A 1 84 ? 50.534 -22.490 139.729 1.00 37.52 119 GLY A C 1
ATOM 688 O O . GLY A 1 84 ? 51.477 -23.047 139.179 1.00 36.04 119 GLY A O 1
ATOM 689 N N . GLY A 1 85 ? 49.670 -23.115 140.520 1.00 35.45 120 GLY A N 1
ATOM 690 C CA . GLY A 1 85 ? 49.758 -24.542 140.768 1.00 34.92 120 GLY A CA 1
ATOM 691 C C . GLY A 1 85 ? 48.554 -25.335 140.306 1.00 39.07 120 GLY A C 1
ATOM 692 O O . GLY A 1 85 ? 47.440 -24.808 140.192 1.00 36.87 120 GLY A O 1
ATOM 693 N N . VAL A 1 86 ? 48.786 -26.625 140.053 1.00 36.22 121 VAL A N 1
ATOM 694 C CA . VAL A 1 86 ? 47.731 -27.522 139.644 1.00 36.21 121 VAL A CA 1
ATOM 695 C C . VAL A 1 86 ? 47.985 -28.901 140.240 1.00 38.65 121 VAL A C 1
ATOM 696 O O . VAL A 1 86 ? 49.112 -29.385 140.266 1.00 39.24 121 VAL A O 1
ATOM 700 N N . ILE A 1 87 ? 46.924 -29.495 140.773 1.00 34.88 122 ILE A N 1
ATOM 701 C CA . ILE A 1 87 ? 46.883 -30.873 141.228 1.00 35.79 122 ILE A CA 1
ATOM 702 C C . ILE A 1 87 ? 46.058 -31.579 140.159 1.00 41.50 122 ILE A C 1
ATOM 703 O O . ILE A 1 87 ? 44.893 -31.238 139.955 1.00 41.89 122 ILE A O 1
ATOM 708 N N . ILE A 1 88 ? 46.699 -32.431 139.374 1.00 38.09 123 ILE A N 1
ATOM 709 C CA . ILE A 1 88 ? 46.028 -33.096 138.251 1.00 36.65 123 ILE A CA 1
ATOM 710 C C . ILE A 1 88 ? 46.062 -34.604 138.465 1.00 40.55 123 ILE A C 1
ATOM 711 O O . ILE A 1 88 ? 47.072 -35.164 138.890 1.00 41.21 123 ILE A O 1
ATOM 716 N N . VAL A 1 89 ? 44.919 -35.233 138.232 1.00 38.09 124 VAL A N 1
ATOM 717 C CA . VAL A 1 89 ? 44.758 -36.674 138.351 1.00 41.09 124 VAL A CA 1
ATOM 718 C C . VAL A 1 89 ? 45.328 -37.327 137.103 1.00 46.15 124 VAL A C 1
ATOM 719 O O . VAL A 1 89 ? 44.998 -36.920 135.990 1.00 44.79 124 VAL A O 1
ATOM 723 N N . VAL A 1 90 ? 46.191 -38.321 137.290 1.00 45.30 125 VAL A N 1
ATOM 724 C CA . VAL A 1 90 ? 46.725 -39.120 136.188 1.00 45.93 125 VAL A CA 1
ATOM 725 C C . VAL A 1 90 ? 46.283 -40.561 136.475 1.00 52.45 125 VAL A C 1
ATOM 726 O O . VAL A 1 90 ? 46.576 -41.112 137.543 1.00 52.43 125 VAL A O 1
ATOM 730 N N . LYS A 1 91 ? 45.489 -41.117 135.568 1.00 52.42 126 LYS A N 1
ATOM 731 C CA . LYS A 1 91 ? 44.948 -42.477 135.737 1.00 56.96 126 LYS A CA 1
ATOM 732 C C . LYS A 1 91 ? 45.869 -43.490 135.053 1.00 58.71 126 LYS A C 1
ATOM 733 O O . LYS A 1 91 ? 46.086 -43.401 133.848 1.00 56.24 126 LYS A O 1
ATOM 739 N N . TYR A 1 92 ? 46.493 -44.368 135.853 1.00 56.79 127 TYR A N 1
ATOM 740 C CA . TYR A 1 92 ? 47.358 -45.456 135.370 1.00 58.85 127 TYR A CA 1
ATOM 741 C C . TYR A 1 92 ? 46.609 -46.761 135.549 1.00 68.45 127 TYR A C 1
ATOM 742 O O . TYR A 1 92 ? 45.585 -46.788 136.248 1.00 70.41 127 TYR A O 1
ATOM 751 N N . GLU A 1 93 ? 47.119 -47.849 134.956 1.00 67.47 128 GLU A N 1
ATOM 752 C CA . GLU A 1 93 ? 46.525 -49.179 135.053 1.00 70.91 128 GLU A CA 1
ATOM 753 C C . GLU A 1 93 ? 46.405 -49.627 136.515 1.00 76.20 128 GLU A C 1
ATOM 754 O O . GLU A 1 93 ? 45.384 -50.217 136.885 1.00 78.79 128 GLU A O 1
ATOM 757 N N . GLU A 1 94 ? 47.395 -49.291 137.363 1.00 70.63 129 GLU A N 1
ATOM 758 C CA . GLU A 1 94 ? 47.342 -49.701 138.771 1.00 73.08 129 GLU A CA 1
ATOM 759 C C . GLU A 1 94 ? 46.534 -48.726 139.660 1.00 76.90 129 GLU A C 1
ATOM 760 O O . GLU A 1 94 ? 46.348 -49.001 140.844 1.00 78.53 129 GLU A O 1
ATOM 766 N N . GLY A 1 95 ? 46.047 -47.631 139.084 1.00 72.16 130 GLY A N 1
ATOM 767 C CA . GLY A 1 95 ? 45.255 -46.643 139.812 1.00 71.54 130 GLY A CA 1
ATOM 768 C C . GLY A 1 95 ? 45.578 -45.196 139.506 1.00 71.05 130 GLY A C 1
ATOM 769 O O . GLY A 1 95 ? 46.486 -44.892 138.737 1.00 68.73 130 GLY A O 1
ATOM 770 N N . ASN A 1 96 ? 44.810 -44.306 140.124 1.00 67.47 131 ASN A N 1
ATOM 771 C CA . ASN A 1 96 ? 44.900 -42.851 140.033 1.00 63.08 131 ASN A CA 1
ATOM 772 C C . ASN A 1 96 ? 46.072 -42.307 140.845 1.00 63.69 131 ASN A C 1
ATOM 773 O O . ASN A 1 96 ? 46.319 -42.751 141.960 1.00 63.96 131 ASN A O 1
ATOM 778 N N . VAL A 1 97 ? 46.775 -41.317 140.289 1.00 58.40 132 VAL A N 1
ATOM 779 C CA . VAL A 1 97 ? 47.929 -40.666 140.915 1.00 56.69 132 VAL A CA 1
ATOM 780 C C . VAL A 1 97 ? 47.716 -39.165 140.815 1.00 57.35 132 VAL A C 1
ATOM 781 O O . VAL A 1 97 ? 47.379 -38.679 139.736 1.00 57.48 132 VAL A O 1
ATOM 785 N N . ASN A 1 98 ? 47.890 -38.439 141.922 1.00 51.41 133 ASN A N 1
ATOM 786 C CA . ASN A 1 98 ? 47.731 -36.983 141.937 1.00 49.69 133 ASN A CA 1
ATOM 787 C C . ASN A 1 98 ? 49.087 -36.281 141.791 1.00 52.04 133 ASN A C 1
ATOM 788 O O . ASN A 1 98 ? 49.896 -36.288 142.723 1.00 54.01 133 ASN A O 1
ATOM 793 N N . TYR A 1 99 ? 49.324 -35.652 140.644 1.00 43.29 134 TYR A N 1
ATOM 794 C CA . TYR A 1 99 ? 50.557 -34.890 140.452 1.00 41.35 134 TYR A CA 1
ATOM 795 C C . TYR A 1 99 ? 50.369 -33.441 140.886 1.00 41.77 134 TYR A C 1
ATOM 796 O O . TYR A 1 99 ? 49.320 -32.871 140.602 1.00 41.06 134 TYR A O 1
ATOM 805 N N . SER A 1 100 ? 51.389 -32.833 141.512 1.00 38.50 135 SER A N 1
ATOM 806 C CA . SER A 1 100 ? 51.380 -31.409 141.900 1.00 37.44 135 SER A CA 1
ATOM 807 C C . SER A 1 100 ? 52.480 -30.701 141.145 1.00 38.12 135 SER A C 1
ATOM 808 O O . SER A 1 100 ? 53.650 -31.023 141.335 1.00 38.91 135 SER A O 1
ATOM 811 N N . LEU A 1 101 ? 52.099 -29.764 140.289 1.00 32.45 136 LEU A N 1
ATOM 812 C CA . LEU A 1 101 ? 53.006 -28.972 139.472 1.00 32.90 136 LEU A CA 1
ATOM 813 C C . LEU A 1 101 ? 52.786 -27.519 139.752 1.00 38.59 136 LEU A C 1
ATOM 814 O O . LEU A 1 101 ? 51.646 -27.098 139.936 1.00 39.98 136 LEU A O 1
ATOM 819 N N . ALA A 1 102 ? 53.861 -26.740 139.757 1.00 34.38 137 ALA A N 1
ATOM 820 C CA . ALA A 1 102 ? 53.782 -25.301 139.957 1.00 32.63 137 ALA A CA 1
ATOM 821 C C . ALA A 1 102 ? 54.622 -24.615 138.908 1.00 34.83 137 ALA A C 1
ATOM 822 O O . ALA A 1 102 ? 55.669 -25.128 138.516 1.00 36.20 137 ALA A O 1
ATOM 824 N N . TYR A 1 103 ? 54.159 -23.456 138.458 1.00 29.97 138 TYR A N 1
ATOM 825 C CA . TYR A 1 103 ? 54.777 -22.682 137.397 1.00 29.12 138 TYR A CA 1
ATOM 826 C C . TYR A 1 103 ? 55.038 -21.264 137.791 1.00 33.90 138 TYR A C 1
ATOM 827 O O . TYR A 1 103 ? 54.266 -20.668 138.554 1.00 32.67 138 TYR A O 1
ATOM 836 N N . ASP A 1 104 ? 56.051 -20.672 137.156 1.00 29.80 139 ASP A N 1
ATOM 837 C CA . ASP A 1 104 ? 56.233 -19.236 137.258 1.00 29.83 139 ASP A CA 1
ATOM 838 C C . ASP A 1 104 ? 55.372 -18.618 136.123 1.00 33.05 139 ASP A C 1
ATOM 839 O O . ASP A 1 104 ? 54.757 -19.367 135.324 1.00 30.95 139 ASP A O 1
ATOM 844 N N . GLU A 1 105 ? 55.308 -17.279 136.042 1.00 32.75 140 GLU A N 1
ATOM 845 C CA . GLU A 1 105 ? 54.463 -16.617 135.041 1.00 32.70 140 GLU A CA 1
ATOM 846 C C . GLU A 1 105 ? 54.908 -16.926 133.599 1.00 38.00 140 GLU A C 1
ATOM 847 O O . GLU A 1 105 ? 54.070 -16.846 132.694 1.00 37.69 140 GLU A O 1
ATOM 853 N N . ASP A 1 106 ? 56.205 -17.286 133.388 1.00 34.36 141 ASP A N 1
ATOM 854 C CA . ASP A 1 106 ? 56.717 -17.673 132.058 1.00 34.82 141 ASP A CA 1
ATOM 855 C C . ASP A 1 106 ? 56.332 -19.106 131.706 1.00 36.08 141 ASP A C 1
ATOM 856 O O . ASP A 1 106 ? 56.732 -19.604 130.659 1.00 37.51 141 ASP A O 1
ATOM 869 N N . ASN A 1 108 ? 57.174 -21.985 133.160 1.00 31.17 143 ASN A N 1
ATOM 870 C CA . ASN A 1 108 ? 58.238 -22.982 133.353 1.00 32.06 143 ASN A CA 1
ATOM 871 C C . ASN A 1 108 ? 58.070 -23.552 134.758 1.00 34.27 143 ASN A C 1
ATOM 872 O O . ASN A 1 108 ? 57.601 -22.850 135.627 1.00 32.52 143 ASN A O 1
ATOM 877 N N . LEU A 1 109 ? 58.401 -24.813 134.975 1.00 32.70 144 LEU A N 1
ATOM 878 C CA . LEU A 1 109 ? 58.204 -25.444 136.285 1.00 31.25 144 LEU A CA 1
ATOM 879 C C . LEU A 1 109 ? 59.077 -24.870 137.403 1.00 35.31 144 LEU A C 1
ATOM 880 O O . LEU A 1 109 ? 60.256 -24.581 137.207 1.00 33.42 144 LEU A O 1
ATOM 885 N N . VAL A 1 110 ? 58.487 -24.766 138.603 1.00 33.53 145 VAL A N 1
ATOM 886 C CA . VAL A 1 110 ? 59.243 -24.398 139.803 1.00 34.59 145 VAL A CA 1
ATOM 887 C C . VAL A 1 110 ? 59.164 -25.588 140.762 1.00 41.93 145 VAL A C 1
ATOM 888 O O . VAL A 1 110 ? 59.909 -25.657 141.736 1.00 45.01 145 VAL A O 1
ATOM 892 N N . SER A 1 111 ? 58.252 -26.525 140.473 1.00 38.02 146 SER A N 1
ATOM 893 C CA . SER A 1 111 ? 57.984 -27.688 141.334 1.00 38.46 146 SER A CA 1
ATOM 894 C C . SER A 1 111 ? 57.260 -28.766 140.542 1.00 39.73 146 SER A C 1
ATOM 895 O O . SER A 1 111 ? 56.392 -28.469 139.723 1.00 37.86 146 SER A O 1
ATOM 898 N N . PHE A 1 112 ? 57.602 -30.013 140.809 1.00 37.40 147 PHE A N 1
ATOM 899 C CA . PHE A 1 112 ? 57.008 -31.170 140.143 1.00 37.42 147 PHE A CA 1
ATOM 900 C C . PHE A 1 112 ? 57.025 -32.305 141.130 1.00 44.37 147 PHE A C 1
ATOM 901 O O . PHE A 1 112 ? 58.108 -32.753 141.496 1.00 46.24 147 PHE A O 1
ATOM 909 N N . THR A 1 113 ? 55.846 -32.777 141.552 1.00 42.40 148 THR A N 1
ATOM 910 C CA . THR A 1 113 ? 55.739 -33.869 142.539 1.00 46.53 148 THR A CA 1
ATOM 911 C C . THR A 1 113 ? 54.665 -34.867 142.115 1.00 53.13 148 THR A C 1
ATOM 912 O O . THR A 1 113 ? 53.557 -34.483 141.737 1.00 51.22 148 THR A O 1
ATOM 925 N N . GLY B 1 1 ? 25.876 -28.924 158.829 1.00 59.61 0 GLY B N 1
ATOM 926 C CA . GLY B 1 1 ? 26.060 -28.365 157.492 1.00 56.89 0 GLY B CA 1
ATOM 927 C C . GLY B 1 1 ? 27.496 -28.033 157.134 1.00 59.90 0 GLY B C 1
ATOM 928 O O . GLY B 1 1 ? 28.361 -27.983 158.014 1.00 58.66 0 GLY B O 1
ATOM 929 N N . GLU B 1 2 ? 27.764 -27.821 155.832 1.00 55.48 37 GLU B N 1
ATOM 930 C CA . GLU B 1 2 ? 29.110 -27.491 155.329 1.00 54.06 37 GLU B CA 1
ATOM 931 C C . GLU B 1 2 ? 29.079 -26.495 154.174 1.00 50.63 37 GLU B C 1
ATOM 932 O O . GLU B 1 2 ? 28.263 -26.642 153.287 1.00 49.01 37 GLU B O 1
ATOM 938 N N . ILE B 1 3 ? 29.988 -25.530 154.169 1.00 43.36 38 ILE B N 1
ATOM 939 C CA . ILE B 1 3 ? 30.248 -24.619 153.050 1.00 41.43 38 ILE B CA 1
ATOM 940 C C . ILE B 1 3 ? 31.524 -25.141 152.402 1.00 43.85 38 ILE B C 1
ATOM 941 O O . ILE B 1 3 ? 32.527 -25.364 153.100 1.00 44.83 38 ILE B O 1
ATOM 946 N N . LEU B 1 4 ? 31.473 -25.393 151.101 1.00 33.87 39 LEU B N 1
ATOM 947 C CA A LEU B 1 4 ? 32.630 -25.968 150.441 0.50 31.74 39 LEU B CA 1
ATOM 948 C CA B LEU B 1 4 ? 32.585 -25.994 150.365 0.50 33.29 39 LEU B CA 1
ATOM 949 C C . LEU B 1 4 ? 33.198 -25.008 149.401 1.00 32.83 39 LEU B C 1
ATOM 950 O O . LEU B 1 4 ? 32.458 -24.248 148.777 1.00 29.95 39 LEU B O 1
ATOM 959 N N . LYS B 1 5 ? 34.520 -25.044 149.238 1.00 26.78 40 LYS B N 1
ATOM 960 C CA . LYS B 1 5 ? 35.223 -24.185 148.279 1.00 25.48 40 LYS B CA 1
ATOM 961 C C . LYS B 1 5 ? 35.494 -24.966 146.953 1.00 30.47 40 LYS B C 1
ATOM 962 O O . LYS B 1 5 ? 36.465 -24.725 146.240 1.00 29.51 40 LYS B O 1
ATOM 968 N N . GLU B 1 6 ? 34.559 -25.848 146.598 1.00 27.07 41 GLU B N 1
ATOM 969 C CA . GLU B 1 6 ? 34.540 -26.595 145.338 1.00 26.62 41 GLU B CA 1
ATOM 970 C C . GLU B 1 6 ? 33.166 -27.182 145.194 1.00 29.70 41 GLU B C 1
ATOM 971 O O . GLU B 1 6 ? 32.392 -27.132 146.156 1.00 28.13 41 GLU B O 1
ATOM 977 N N . LEU B 1 7 ? 32.849 -27.769 144.028 1.00 26.64 42 LEU B N 1
ATOM 978 C CA . LEU B 1 7 ? 31.559 -28.422 143.896 1.00 26.75 42 LEU B CA 1
ATOM 979 C C . LEU B 1 7 ? 31.507 -29.698 144.741 1.00 29.40 42 LEU B C 1
ATOM 980 O O . LEU B 1 7 ? 32.503 -30.411 144.790 1.00 29.69 42 LEU B O 1
ATOM 985 N N . PRO B 1 8 ? 30.338 -30.082 145.282 1.00 27.90 43 PRO B N 1
ATOM 986 C CA . PRO B 1 8 ? 30.230 -31.391 145.947 1.00 29.41 43 PRO B CA 1
ATOM 987 C C . PRO B 1 8 ? 30.314 -32.559 144.949 1.00 34.62 43 PRO B C 1
ATOM 988 O O . PRO B 1 8 ? 30.234 -32.349 143.730 1.00 32.84 43 PRO B O 1
ATOM 992 N N . GLU B 1 9 ? 30.426 -33.798 145.459 1.00 34.01 44 GLU B N 1
ATOM 993 C CA . GLU B 1 9 ? 30.401 -34.996 144.608 1.00 35.11 44 GLU B CA 1
ATOM 994 C C . GLU B 1 9 ? 29.093 -35.038 143.810 1.00 36.97 44 GLU B C 1
ATOM 995 O O . GLU B 1 9 ? 28.051 -34.675 144.352 1.00 36.70 44 GLU B O 1
ATOM 998 N N . GLY B 1 10 ? 29.143 -35.503 142.565 1.00 33.47 45 GLY B N 1
ATOM 999 C CA . GLY B 1 10 ? 27.965 -35.627 141.694 1.00 32.19 45 GLY B CA 1
ATOM 1000 C C . GLY B 1 10 ? 27.749 -34.418 140.794 1.00 35.72 45 GLY B C 1
ATOM 1001 O O . GLY B 1 10 ? 26.889 -34.441 139.903 1.00 36.12 45 GLY B O 1
ATOM 1002 N N . PHE B 1 11 ? 28.468 -33.329 141.055 1.00 29.26 46 PHE B N 1
ATOM 1003 C CA . PHE B 1 11 ? 28.374 -32.117 140.216 1.00 28.71 46 PHE B CA 1
ATOM 1004 C C . PHE B 1 11 ? 29.629 -32.031 139.334 1.00 33.64 46 PHE B C 1
ATOM 1005 O O . PHE B 1 11 ? 30.694 -32.477 139.729 1.00 35.32 46 PHE B O 1
ATOM 1013 N N . ASP B 1 12 ? 29.494 -31.475 138.172 1.00 30.47 47 ASP B N 1
ATOM 1014 C CA . ASP B 1 12 ? 30.575 -31.347 137.201 1.00 32.01 47 ASP B CA 1
ATOM 1015 C C . ASP B 1 12 ? 30.642 -29.856 136.799 1.00 32.30 47 ASP B C 1
ATOM 1016 O O . ASP B 1 12 ? 29.587 -29.286 136.563 1.00 31.46 47 ASP B O 1
ATOM 1021 N N . LYS B 1 13 ? 31.840 -29.232 136.703 1.00 29.56 48 LYS B N 1
ATOM 1022 C CA . LYS B 1 13 ? 32.006 -27.806 136.355 1.00 28.96 48 LYS B CA 1
ATOM 1023 C C . LYS B 1 13 ? 31.342 -27.414 135.030 1.00 33.90 48 LYS B C 1
ATOM 1024 O O . LYS B 1 13 ? 30.604 -26.435 134.992 1.00 34.69 48 LYS B O 1
ATOM 1030 N N . GLU B 1 14 ? 31.611 -28.167 133.973 1.00 29.92 49 GLU B N 1
ATOM 1031 C CA . GLU B 1 14 ? 31.121 -27.922 132.631 1.00 32.31 49 GLU B CA 1
ATOM 1032 C C . GLU B 1 14 ? 29.573 -27.943 132.595 1.00 33.99 49 GLU B C 1
ATOM 1033 O O . GLU B 1 14 ? 28.983 -27.040 132.030 1.00 33.54 49 GLU B O 1
A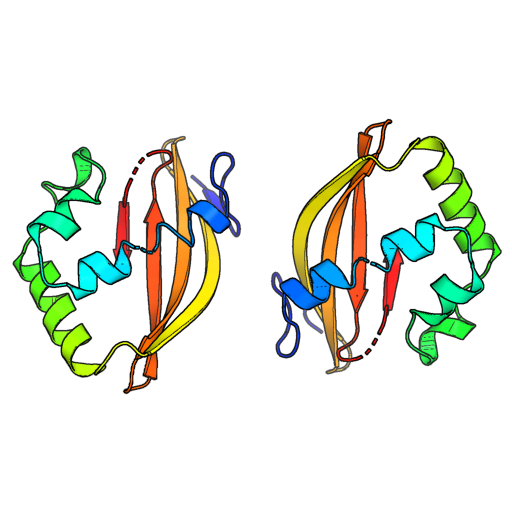TOM 1039 N N . THR B 1 15 ? 28.926 -28.927 133.259 1.00 29.80 50 THR B N 1
ATOM 1040 C CA . THR B 1 15 ? 27.463 -29.018 133.359 1.00 29.11 50 THR B CA 1
ATOM 1041 C C . THR B 1 15 ? 26.900 -27.793 134.096 1.00 32.84 50 THR B C 1
ATOM 1042 O O . THR B 1 15 ? 25.890 -27.232 133.680 1.00 32.28 50 THR B O 1
ATOM 1046 N N . VAL B 1 16 ? 27.557 -27.397 135.201 1.00 29.18 51 VAL B N 1
ATOM 1047 C CA . VAL B 1 16 ? 27.114 -26.281 136.020 1.00 27.94 51 VAL B CA 1
ATOM 1048 C C . VAL B 1 16 ? 27.240 -24.991 135.246 1.00 31.65 51 VAL B C 1
ATOM 1049 O O . VAL B 1 16 ? 26.282 -24.219 135.238 1.00 32.35 51 VAL B O 1
ATOM 1053 N N . ARG B 1 17 ? 28.370 -24.778 134.542 1.00 27.81 52 ARG B N 1
ATOM 1054 C CA . ARG B 1 17 ? 28.604 -23.573 133.759 1.00 27.58 52 ARG B CA 1
ATOM 1055 C C . ARG B 1 17 ? 27.525 -23.451 132.650 1.00 33.55 52 ARG B C 1
ATOM 1056 O O . ARG B 1 17 ? 26.935 -22.388 132.489 1.00 36.30 52 ARG B O 1
ATOM 1064 N N . LYS B 1 18 ? 27.254 -24.549 131.916 1.00 27.89 53 LYS B N 1
ATOM 1065 C CA . LYS B 1 18 ? 26.233 -24.543 130.847 1.00 28.04 53 LYS B CA 1
ATOM 1066 C C . LYS B 1 18 ? 24.852 -24.223 131.395 1.00 32.26 53 LYS B C 1
ATOM 1067 O O . LYS B 1 18 ? 24.138 -23.373 130.835 1.00 31.26 53 LYS B O 1
ATOM 1073 N N . GLN B 1 19 ? 24.493 -24.852 132.532 1.00 27.98 54 GLN B N 1
ATOM 1074 C CA . GLN B 1 19 ? 23.165 -24.617 133.100 1.00 27.60 54 GLN B CA 1
ATOM 1075 C C . GLN B 1 19 ? 23.020 -23.183 133.619 1.00 31.86 54 GLN B C 1
ATOM 1076 O O . GLN B 1 19 ? 21.952 -22.611 133.462 1.00 32.63 54 GLN B O 1
ATOM 1082 N N . ALA B 1 20 ? 24.080 -22.621 134.242 1.00 27.54 55 ALA B N 1
ATOM 1083 C CA . ALA B 1 20 ? 24.081 -21.269 134.778 1.00 27.46 55 ALA B CA 1
ATOM 1084 C C . ALA B 1 20 ? 23.914 -20.251 133.642 1.00 33.63 55 ALA B C 1
ATOM 1085 O O . ALA B 1 20 ? 23.119 -19.322 133.754 1.00 35.72 55 ALA B O 1
ATOM 1095 N N . GLU B 1 22 ? 22.540 -20.848 130.656 1.00 34.59 57 GLU B N 1
ATOM 1096 C CA . GLU B 1 22 ? 21.169 -21.062 130.159 1.00 35.58 57 GLU B CA 1
ATOM 1097 C C . GLU B 1 22 ? 20.137 -20.392 131.074 1.00 42.10 57 GLU B C 1
ATOM 1098 O O . GLU B 1 22 ? 19.290 -19.650 130.589 1.00 44.29 57 GLU B O 1
ATOM 1104 N N . ASP B 1 23 ? 20.270 -20.610 132.406 1.00 35.45 58 ASP B N 1
ATOM 1105 C CA . ASP B 1 23 ? 19.356 -20.085 133.401 1.00 35.84 58 ASP B CA 1
ATOM 1106 C C . ASP B 1 23 ? 19.412 -18.548 133.476 1.00 39.59 58 ASP B C 1
ATOM 1107 O O . ASP B 1 23 ? 18.369 -17.938 133.710 1.00 39.48 58 ASP B O 1
ATOM 1112 N N . ILE B 1 24 ? 20.600 -17.929 133.274 1.00 35.63 59 ILE B N 1
ATOM 1113 C CA . ILE B 1 24 ? 20.719 -16.467 133.298 1.00 36.27 59 ILE B CA 1
ATOM 1114 C C . ILE B 1 24 ? 20.061 -15.919 132.023 1.00 42.33 59 ILE B C 1
ATOM 1115 O O . ILE B 1 24 ? 19.381 -14.896 132.093 1.00 45.43 59 ILE B O 1
ATOM 1120 N N . GLU B 1 25 ? 20.205 -16.623 130.889 1.00 39.01 60 GLU B N 1
ATOM 1121 C CA . GLU B 1 25 ? 19.536 -16.228 129.640 1.00 40.01 60 GLU B CA 1
ATOM 1122 C C . GLU B 1 25 ? 18.016 -16.302 129.788 1.00 44.07 60 GLU B C 1
ATOM 1123 O O . GLU B 1 25 ? 17.326 -15.429 129.276 1.00 48.36 60 GLU B O 1
ATOM 1129 N N . ILE B 1 26 ? 17.500 -17.308 130.508 1.00 39.09 61 ILE B N 1
ATOM 1130 C CA . ILE B 1 26 ? 16.061 -17.444 130.744 1.00 40.59 61 ILE B CA 1
ATOM 1131 C C . ILE B 1 26 ? 15.619 -16.253 131.634 1.00 47.42 61 ILE B C 1
ATOM 1132 O O . ILE B 1 26 ? 14.610 -15.614 131.316 1.00 50.39 61 ILE B O 1
ATOM 1137 N N . ALA B 1 27 ? 16.400 -15.921 132.679 1.00 40.96 62 ALA B N 1
ATOM 1138 C CA . ALA B 1 27 ? 16.105 -14.770 133.542 1.00 42.59 62 ALA B CA 1
ATOM 1139 C C . ALA B 1 27 ? 16.068 -13.469 132.720 1.00 48.62 62 ALA B C 1
ATOM 1140 O O . ALA B 1 27 ? 15.145 -12.659 132.896 1.00 49.94 62 ALA B O 1
ATOM 1142 N N . GLN B 1 28 ? 17.038 -13.283 131.799 1.00 44.86 63 GLN B N 1
ATOM 1143 C CA . GLN B 1 28 ? 17.083 -12.062 130.971 1.00 47.98 63 GLN B CA 1
ATOM 1144 C C . GLN B 1 28 ? 15.929 -11.980 129.947 1.00 53.82 63 GLN B C 1
ATOM 1145 O O . GLN B 1 28 ? 15.633 -10.890 129.495 1.00 57.41 63 GLN B O 1
ATOM 1151 N N . SER B 1 29 ? 15.304 -13.108 129.584 1.00 49.07 64 SER B N 1
ATOM 1152 C CA . SER B 1 29 ? 14.213 -13.178 128.587 1.00 49.28 64 SER B CA 1
ATOM 1153 C C . SER B 1 29 ? 12.928 -12.499 129.057 1.00 54.79 64 SER B C 1
ATOM 1154 O O . SER B 1 29 ? 12.049 -12.210 128.228 1.00 58.55 64 SER B O 1
ATOM 1157 N N . LYS B 1 30 ? 12.807 -12.248 130.374 1.00 51.63 65 LYS B N 1
ATOM 1158 C CA . LYS B 1 30 ? 11.661 -11.591 131.040 1.00 55.19 65 LYS B CA 1
ATOM 1159 C C . LYS B 1 30 ? 10.443 -12.557 131.126 1.00 62.22 65 LYS B C 1
ATOM 1160 O O . LYS B 1 30 ? 9.353 -12.137 131.511 1.00 67.88 65 LYS B O 1
ATOM 1166 N N . ASP B 1 31 ? 10.645 -13.844 130.809 1.00 54.81 66 ASP B N 1
ATOM 1167 C CA . ASP B 1 31 ? 9.625 -14.878 130.911 1.00 54.01 66 ASP B CA 1
ATOM 1168 C C . ASP B 1 31 ? 9.628 -15.443 132.332 1.00 54.42 66 ASP B C 1
ATOM 1169 O O . ASP B 1 31 ? 10.391 -16.366 132.633 1.00 51.32 66 ASP B O 1
ATOM 1174 N N . TYR B 1 32 ? 8.774 -14.870 133.209 1.00 52.12 67 TYR B N 1
ATOM 1175 C CA . TYR B 1 32 ? 8.669 -15.241 134.625 1.00 51.10 67 TYR B CA 1
ATOM 1176 C C . TYR B 1 32 ? 8.389 -16.737 134.843 1.00 52.83 67 TYR B C 1
ATOM 1177 O O . TYR B 1 32 ? 9.058 -17.372 135.671 1.00 49.18 67 TYR B O 1
ATOM 1186 N N . GLU B 1 33 ? 7.392 -17.280 134.128 1.00 50.99 68 GLU B N 1
ATOM 1187 C CA . GLU B 1 33 ? 6.992 -18.686 134.272 1.00 49.98 68 GLU B CA 1
ATOM 1188 C C . GLU B 1 33 ? 8.093 -19.655 133.846 1.00 51.75 68 GLU B C 1
ATOM 1189 O O . GLU B 1 33 ? 8.228 -20.695 134.508 1.00 49.52 68 GLU B O 1
ATOM 1195 N N . SER B 1 34 ? 8.892 -19.325 132.792 1.00 48.84 69 SER B N 1
ATOM 1196 C CA . SER B 1 34 ? 9.992 -20.214 132.395 1.00 46.95 69 SER B CA 1
ATOM 1197 C C . SER B 1 34 ? 11.076 -20.180 133.444 1.00 50.15 69 SER B C 1
ATOM 1198 O O . SER B 1 34 ? 11.617 -21.227 133.771 1.00 48.79 69 SER B O 1
ATOM 1201 N N . TRP B 1 35 ? 11.355 -18.983 134.000 1.00 46.66 70 TRP B N 1
ATOM 1202 C CA . TRP B 1 35 ? 12.385 -18.798 135.016 1.00 43.47 70 TRP B CA 1
ATOM 1203 C C . TRP B 1 35 ? 11.973 -19.546 136.277 1.00 48.29 70 TRP B C 1
ATOM 1204 O O . TRP B 1 35 ? 12.758 -20.343 136.770 1.00 46.00 70 TRP B O 1
ATOM 1215 N N . LYS B 1 36 ? 10.709 -19.376 136.730 1.00 47.94 71 LYS B N 1
ATOM 1216 C CA . LYS B 1 36 ? 10.173 -20.076 137.901 1.00 48.01 71 LYS B CA 1
ATOM 1217 C C . LYS B 1 36 ? 10.317 -21.617 137.758 1.00 51.44 71 LYS B C 1
ATOM 1218 O O . LYS B 1 36 ? 10.697 -22.286 138.719 1.00 49.71 71 LYS B O 1
ATOM 1224 N N . SER B 1 37 ? 10.031 -22.149 136.555 1.00 48.67 72 SER B N 1
ATOM 1225 C CA . SER B 1 37 ? 10.056 -23.584 136.231 1.00 48.25 72 SER B CA 1
ATOM 1226 C C . SER B 1 37 ? 11.462 -24.199 136.355 1.00 48.51 72 SER B C 1
ATOM 1227 O O . SER B 1 37 ? 11.572 -25.416 136.426 1.00 48.51 72 SER B O 1
ATOM 1230 N N . ARG B 1 38 ? 12.512 -23.371 136.383 1.00 43.79 73 ARG B N 1
ATOM 1231 C CA . ARG B 1 38 ? 13.910 -23.830 136.495 1.00 40.34 73 ARG B CA 1
ATOM 1232 C C . ARG B 1 38 ? 14.303 -24.112 137.950 1.00 43.67 73 ARG B C 1
ATOM 1233 O O . ARG B 1 38 ? 15.349 -24.701 138.199 1.00 42.14 73 ARG B O 1
ATOM 1241 N N . PHE B 1 39 ? 13.434 -23.741 138.902 1.00 42.30 74 PHE B N 1
ATOM 1242 C CA . PHE B 1 39 ? 13.645 -23.992 140.322 1.00 41.12 74 PHE B CA 1
ATOM 1243 C C . PHE B 1 39 ? 13.058 -25.348 140.737 1.00 49.76 74 PHE B C 1
ATOM 1244 O O . PHE B 1 39 ? 12.133 -25.852 140.083 1.00 50.80 74 PHE B O 1
ATOM 1252 N N . THR B 1 40 ? 13.591 -25.944 141.827 1.00 47.22 75 THR B N 1
ATOM 1253 C CA . THR B 1 40 ? 13.077 -27.208 142.376 1.00 49.11 75 THR B CA 1
ATOM 1254 C C . THR B 1 40 ? 11.581 -27.006 142.731 1.00 57.82 75 THR B C 1
ATOM 1255 O O . THR B 1 40 ? 11.188 -25.889 143.085 1.00 57.05 75 THR B O 1
ATOM 1259 N N . LYS B 1 41 ? 10.768 -28.075 142.629 1.00 58.88 76 LYS B N 1
ATOM 1260 C CA . LYS B 1 41 ? 9.322 -28.060 142.884 1.00 62.79 76 LYS B CA 1
ATOM 1261 C C . LYS B 1 41 ? 8.949 -27.419 144.233 1.00 72.21 76 LYS B C 1
ATOM 1262 O O . LYS B 1 41 ? 8.092 -26.541 144.266 1.00 74.06 76 LYS B O 1
ATOM 1268 N N . ASP B 1 42 ? 9.634 -27.812 145.312 1.00 71.57 77 ASP B N 1
ATOM 1269 C CA . ASP B 1 42 ? 9.492 -27.315 146.686 1.00 74.92 77 ASP B CA 1
ATOM 1270 C C . ASP B 1 42 ? 9.665 -25.793 146.820 1.00 78.93 77 ASP B C 1
ATOM 1271 O O . ASP B 1 42 ? 9.155 -25.212 147.782 1.00 82.06 77 ASP B O 1
ATOM 1276 N N . LEU B 1 43 ? 10.421 -25.158 145.908 1.00 71.92 78 LEU B N 1
ATOM 1277 C CA . LEU B 1 43 ? 10.738 -23.728 145.984 1.00 71.14 78 LEU B CA 1
ATOM 1278 C C . LEU B 1 43 ? 9.922 -22.839 145.050 1.00 76.59 78 LEU B C 1
ATOM 1279 O O . LEU B 1 43 ? 9.989 -21.615 145.188 1.00 77.32 78 LEU B O 1
ATOM 1284 N N . GLN B 1 44 ? 9.172 -23.432 144.108 1.00 73.48 79 GLN B N 1
ATOM 1285 C CA . GLN B 1 44 ? 8.360 -22.704 143.119 1.00 74.45 79 GLN B CA 1
ATOM 1286 C C . GLN B 1 44 ? 7.292 -21.836 143.808 1.00 82.94 79 GLN B C 1
ATOM 1287 O O . GLN B 1 44 ? 7.208 -20.632 143.551 1.00 83.31 79 GLN B O 1
ATOM 1293 N N . SER B 1 45 ? 6.536 -22.436 144.733 1.00 82.76 80 SER B N 1
ATOM 1294 C CA . SER B 1 45 ? 5.478 -21.781 145.525 1.00 86.43 80 SER B CA 1
ATOM 1295 C C . SER B 1 45 ? 6.006 -20.579 146.322 1.00 87.62 80 SER B C 1
ATOM 1296 O O . SER B 1 45 ? 5.225 -19.698 146.695 1.00 91.17 80 SER B O 1
ATOM 1299 N N . SER B 1 46 ? 7.319 -20.562 146.602 1.00 76.80 81 SER B N 1
ATOM 1300 C CA . SER B 1 46 ? 7.979 -19.512 147.370 1.00 74.18 81 SER B CA 1
ATOM 1301 C C . SER B 1 46 ? 8.328 -18.290 146.509 1.00 73.14 81 SER B C 1
ATOM 1302 O O . SER B 1 46 ? 8.616 -17.228 147.062 1.00 73.56 81 SER B O 1
ATOM 1305 N N . LEU B 1 47 ? 8.339 -18.436 145.166 1.00 66.05 82 LEU B N 1
ATOM 1306 C CA . LEU B 1 47 ? 8.715 -17.336 144.268 1.00 62.85 82 LEU B CA 1
ATOM 1307 C C . LEU B 1 47 ? 7.544 -16.439 143.943 1.00 67.05 82 LEU B C 1
ATOM 1308 O O . LEU B 1 47 ? 6.406 -16.900 143.906 1.00 69.50 82 LEU B O 1
ATOM 1313 N N . THR B 1 48 ? 7.830 -15.161 143.670 1.00 62.80 83 THR B N 1
ATOM 1314 C CA . THR B 1 48 ? 6.808 -14.179 143.291 1.00 65.70 83 THR B CA 1
ATOM 1315 C C . THR B 1 48 ? 7.207 -13.466 142.009 1.00 67.55 83 THR B C 1
ATOM 1316 O O . THR B 1 48 ? 8.397 -13.288 141.752 1.00 63.76 83 THR B O 1
ATOM 1320 N N . GLU B 1 49 ? 6.208 -13.011 141.231 1.00 67.83 84 GLU B N 1
ATOM 1321 C CA . GLU B 1 49 ? 6.460 -12.255 140.008 1.00 67.17 84 GLU B CA 1
ATOM 1322 C C . GLU B 1 49 ? 6.988 -10.862 140.360 1.00 72.25 84 GLU B C 1
ATOM 1323 O O . GLU B 1 49 ? 7.860 -10.355 139.654 1.00 69.85 84 GLU B O 1
ATOM 1329 N N . GLU B 1 50 ? 6.480 -10.268 141.468 1.00 72.43 85 GLU B N 1
ATOM 1330 C CA . GLU B 1 50 ? 6.904 -8.958 141.967 1.00 73.54 85 GLU B CA 1
ATOM 1331 C C . GLU B 1 50 ? 8.421 -8.955 142.208 1.00 73.58 85 GLU B C 1
ATOM 1332 O O . GLU B 1 50 ? 9.099 -8.068 141.694 1.00 73.97 85 GLU B O 1
ATOM 1334 N N . SER B 1 51 ? 8.958 -9.978 142.910 1.00 67.69 86 SER B N 1
ATOM 1335 C CA . SER B 1 51 ? 10.396 -10.092 143.184 1.00 65.42 86 SER B CA 1
ATOM 1336 C C . SER B 1 51 ? 11.212 -10.238 141.879 1.00 67.03 86 SER B C 1
ATOM 1337 O O . SER B 1 51 ? 12.272 -9.632 141.759 1.00 66.68 86 SER B O 1
ATOM 1340 N N . TYR B 1 52 ? 10.701 -11.015 140.904 1.00 62.64 87 TYR B N 1
ATOM 1341 C CA . TYR B 1 52 ? 11.327 -11.205 139.584 1.00 59.04 87 TYR B CA 1
ATOM 1342 C C . TYR B 1 52 ? 11.316 -9.886 138.796 1.00 66.16 87 TYR B C 1
ATOM 1343 O O . TYR B 1 52 ? 12.320 -9.554 138.169 1.00 65.41 87 TYR B O 1
ATOM 1352 N N . ASP B 1 53 ? 10.201 -9.121 138.854 1.00 66.03 88 ASP B N 1
ATOM 1353 C CA . ASP B 1 53 ? 10.087 -7.830 138.163 1.00 68.81 88 ASP B CA 1
ATOM 1354 C C . ASP B 1 53 ? 11.045 -6.782 138.769 1.00 73.16 88 ASP B C 1
ATOM 1355 O O . ASP B 1 53 ? 11.533 -5.921 138.039 1.00 74.38 88 ASP B O 1
ATOM 1360 N N . SER B 1 54 ? 11.356 -6.889 140.077 1.00 69.19 89 SER B N 1
ATOM 1361 C CA . SER B 1 54 ? 12.327 -6.013 140.744 1.00 69.61 89 SER B CA 1
ATOM 1362 C C . SER B 1 54 ? 13.721 -6.311 140.181 1.00 68.83 89 SER B C 1
ATOM 1363 O O . SER B 1 54 ? 14.479 -5.382 139.909 1.00 70.91 89 SER B O 1
ATOM 1366 N N . TYR B 1 55 ? 14.021 -7.597 139.937 1.00 59.09 90 TYR B N 1
ATOM 1367 C CA . TYR B 1 55 ? 15.279 -8.014 139.322 1.00 56.38 90 TYR B CA 1
ATOM 1368 C C . TYR B 1 55 ? 15.366 -7.457 137.880 1.00 63.06 90 TYR B C 1
ATOM 1369 O O . TYR B 1 55 ? 16.429 -6.960 137.490 1.00 64.28 90 TYR B O 1
ATOM 1378 N N . LEU B 1 56 ? 14.261 -7.543 137.108 1.00 58.78 91 LEU B N 1
ATOM 1379 C CA . LEU B 1 56 ? 14.201 -7.043 135.735 1.00 60.10 91 LEU B CA 1
ATOM 1380 C C . LEU B 1 56 ? 14.460 -5.532 135.681 1.00 68.96 91 LEU B C 1
ATOM 1381 O O . LEU B 1 56 ? 15.154 -5.084 134.767 1.00 69.31 91 LEU B O 1
ATOM 1386 N N . LYS B 1 57 ? 13.940 -4.765 136.675 1.00 69.24 92 LYS B N 1
ATOM 1387 C CA . LYS B 1 57 ? 14.147 -3.322 136.813 1.00 72.95 92 LYS B CA 1
ATOM 1388 C C . LYS B 1 57 ? 15.650 -3.007 136.958 1.00 76.41 92 LYS B C 1
ATOM 1389 O O . LYS B 1 57 ? 16.164 -2.159 136.234 1.00 79.74 92 LYS B O 1
ATOM 1393 N N . ILE B 1 58 ? 16.352 -3.723 137.847 1.00 70.02 93 ILE B N 1
ATOM 1394 C CA . ILE B 1 58 ? 17.796 -3.576 138.088 1.00 69.00 93 ILE B CA 1
ATOM 1395 C C . ILE B 1 58 ? 18.577 -4.045 136.845 1.00 71.08 93 ILE B C 1
ATOM 1396 O O . ILE B 1 58 ? 19.539 -3.383 136.446 1.00 72.82 93 ILE B O 1
ATOM 1401 N N . LEU B 1 59 ? 18.152 -5.174 136.239 1.00 64.31 94 LEU B N 1
ATOM 1402 C CA . LEU B 1 59 ? 18.754 -5.749 135.033 1.00 61.93 94 LEU B CA 1
ATOM 1403 C C . LEU B 1 59 ? 18.741 -4.750 133.861 1.00 68.67 94 LEU B C 1
ATOM 1404 O O . LEU B 1 59 ? 19.771 -4.590 133.213 1.00 67.43 94 LEU B O 1
ATOM 1409 N N . GLU B 1 60 ? 17.590 -4.088 133.597 1.00 69.62 95 GLU B N 1
ATOM 1410 C CA . GLU B 1 60 ? 17.438 -3.108 132.506 1.00 73.97 95 GLU B CA 1
ATOM 1411 C C . GLU B 1 60 ? 18.467 -1.956 132.600 1.00 79.41 95 GLU B C 1
ATOM 1412 O O . GLU B 1 60 ? 18.913 -1.465 131.562 1.00 81.38 95 GLU B O 1
ATOM 1414 N N . LYS B 1 61 ? 18.875 -1.574 133.830 1.00 73.74 96 LYS B N 1
ATOM 1415 C CA . LYS B 1 61 ? 19.846 -0.503 134.092 1.00 75.18 96 LYS B CA 1
ATOM 1416 C C . LYS B 1 61 ? 21.295 -0.884 133.685 1.00 76.58 96 LYS B C 1
ATOM 1417 O O . LYS B 1 61 ? 22.167 -0.017 133.638 1.00 79.41 96 LYS B O 1
ATOM 1423 N N . GLN B 1 62 ? 21.553 -2.160 133.418 1.00 69.61 97 GLN B N 1
ATOM 1424 C CA . GLN B 1 62 ? 22.888 -2.677 133.065 1.00 67.29 97 GLN B CA 1
ATOM 1425 C C . GLN B 1 62 ? 23.203 -2.539 131.584 1.00 72.86 97 GLN B C 1
ATOM 1426 O O . GLN B 1 62 ? 24.373 -2.616 131.192 1.00 72.76 97 GLN B O 1
ATOM 1432 N N . GLY B 1 63 ? 22.166 -2.378 130.779 1.00 69.14 98 GLY B N 1
ATOM 1433 C CA . GLY B 1 63 ? 22.322 -2.326 129.342 1.00 70.53 98 GLY B CA 1
ATOM 1434 C C . GLY B 1 63 ? 22.386 -3.725 128.764 1.00 71.88 98 GLY B C 1
ATOM 1435 O O . GLY B 1 63 ? 22.072 -4.726 129.439 1.00 67.02 98 GLY B O 1
ATOM 1436 N N . GLU B 1 64 ? 22.798 -3.788 127.501 1.00 70.93 99 GLU B N 1
ATOM 1437 C CA . GLU B 1 64 ? 22.859 -5.008 126.719 1.00 68.32 99 GLU B CA 1
ATOM 1438 C C . GLU B 1 64 ? 23.866 -6.009 127.262 1.00 69.17 99 GLU B C 1
ATOM 1439 O O . GLU B 1 64 ? 24.967 -5.637 127.671 1.00 69.38 99 GLU B O 1
ATOM 1445 N N . PHE B 1 65 ? 23.477 -7.295 127.237 1.00 62.85 100 PHE B N 1
ATOM 1446 C CA . PHE B 1 65 ? 24.344 -8.405 127.589 1.00 58.02 100 PHE B CA 1
ATOM 1447 C C . PHE B 1 65 ? 25.507 -8.407 126.614 1.00 60.43 100 PHE B C 1
ATOM 1448 O O . PHE B 1 65 ? 25.278 -8.293 125.407 1.00 60.42 100 PHE B O 1
ATOM 1456 N N . LYS B 1 66 ? 26.734 -8.519 127.120 1.00 56.99 101 LYS B N 1
ATOM 1457 C CA . LYS B 1 66 ? 27.905 -8.530 126.245 1.00 59.16 101 LYS B CA 1
ATOM 1458 C C . LYS B 1 66 ? 28.554 -9.915 126.212 1.00 64.82 101 LYS B C 1
ATOM 1459 O O . LYS B 1 66 ? 28.779 -10.447 125.132 1.00 66.47 101 LYS B O 1
ATOM 1462 N N . GLU B 1 67 ? 28.809 -10.521 127.375 1.00 60.48 102 GLU B N 1
ATOM 1463 C CA . GLU B 1 67 ? 29.541 -11.786 127.449 1.00 58.23 102 GLU B CA 1
ATOM 1464 C C . GLU B 1 67 ? 29.457 -12.439 128.834 1.00 54.37 102 GLU B C 1
ATOM 1465 O O . GLU B 1 67 ? 29.229 -11.742 129.822 1.00 54.09 102 GLU B O 1
ATOM 1471 N N . PHE B 1 68 ? 29.712 -13.758 128.921 1.00 45.50 103 PHE B N 1
ATOM 1472 C CA . PHE B 1 68 ? 29.877 -14.432 130.208 1.00 42.31 103 PHE B CA 1
ATOM 1473 C C . PHE B 1 68 ? 31.351 -14.427 130.493 1.00 49.58 103 PHE B C 1
ATOM 1474 O O . PHE B 1 68 ? 32.154 -14.572 129.565 1.00 52.77 103 PHE B O 1
ATOM 1482 N N . GLY B 1 69 ? 31.708 -14.208 131.742 1.00 43.98 104 GLY B N 1
ATOM 1483 C CA . GLY B 1 69 ? 33.097 -14.238 132.172 1.00 43.96 104 GLY B CA 1
ATOM 1484 C C . GLY B 1 69 ? 33.420 -15.518 132.934 1.00 46.64 104 GLY B C 1
ATOM 1485 O O . GLY B 1 69 ? 32.837 -16.580 132.683 1.00 44.00 104 GLY B O 1
ATOM 1486 N N . LYS B 1 70 ? 34.324 -15.406 133.905 1.00 45.51 105 LYS B N 1
ATOM 1487 C CA . LYS B 1 70 ? 34.822 -16.490 134.738 1.00 43.46 105 LYS B CA 1
ATOM 1488 C C . LYS B 1 70 ? 33.778 -17.030 135.696 1.00 46.86 105 LYS B C 1
ATOM 1489 O O . LYS B 1 70 ? 32.869 -16.306 136.134 1.00 44.81 105 LYS B O 1
ATOM 1495 N N . CYS B 1 71 ? 33.958 -18.310 136.056 1.00 45.28 106 CYS B N 1
ATOM 1496 C CA . CYS B 1 71 ? 33.141 -19.044 137.019 1.00 43.76 106 CYS B CA 1
ATOM 1497 C C . CYS B 1 71 ? 33.958 -19.364 138.225 1.00 42.26 106 CYS B C 1
ATOM 1498 O O . CYS B 1 71 ? 35.092 -19.811 138.065 1.00 43.96 106 CYS B O 1
ATOM 1501 N N . THR B 1 72 ? 33.367 -19.215 139.420 1.00 34.02 107 THR B N 1
ATOM 1502 C CA . THR B 1 72 ? 33.921 -19.615 140.718 1.00 33.19 107 THR B CA 1
ATOM 1503 C C . THR B 1 72 ? 32.970 -20.645 141.278 1.00 34.60 107 THR B C 1
ATOM 1504 O O . THR B 1 72 ? 31.803 -20.322 141.454 1.00 35.41 107 THR B O 1
ATOM 1508 N N . TYR B 1 73 ? 33.449 -21.858 141.561 1.00 27.64 108 TYR B N 1
ATOM 1509 C CA . TYR B 1 73 ? 32.611 -22.986 142.014 1.00 25.13 108 TYR B CA 1
ATOM 1510 C C . TYR B 1 73 ? 32.688 -23.192 143.491 1.00 27.93 108 TYR B C 1
ATOM 1511 O O . TYR B 1 73 ? 33.758 -23.142 144.085 1.00 26.50 108 TYR B O 1
ATOM 1520 N N . LEU B 1 74 ? 31.521 -23.415 144.094 1.00 27.37 109 LEU B N 1
ATOM 1521 C CA . LEU B 1 74 ? 31.381 -23.608 145.529 1.00 26.75 109 LEU B CA 1
ATOM 1522 C C . LEU B 1 74 ? 30.360 -24.675 145.766 1.00 28.99 109 LEU B C 1
ATOM 1523 O O . LEU B 1 74 ? 29.750 -25.190 144.835 1.00 26.85 109 LEU B O 1
ATOM 1528 N N . GLY B 1 75 ? 30.181 -25.040 147.018 1.00 27.74 110 GLY B N 1
ATOM 1529 C CA . GLY B 1 75 ? 29.204 -26.072 147.341 1.00 25.75 110 GLY B CA 1
ATOM 1530 C C . GLY B 1 75 ? 28.696 -25.924 148.741 1.00 30.26 110 GLY B C 1
ATOM 1531 O O . GLY B 1 75 ? 29.183 -25.092 149.522 1.00 28.52 110 GLY B O 1
ATOM 1532 N N . GLN B 1 76 ? 27.689 -26.703 149.046 1.00 29.22 111 GLN B N 1
ATOM 1533 C CA . GLN B 1 76 ? 27.079 -26.709 150.371 1.00 30.01 111 GLN B CA 1
ATOM 1534 C C . GLN B 1 76 ? 26.441 -28.068 150.644 1.00 34.28 111 GLN B C 1
ATOM 1535 O O . GLN B 1 76 ? 25.821 -28.654 149.758 1.00 33.20 111 GLN B O 1
ATOM 1541 N N . ILE B 1 77 ? 26.577 -28.534 151.867 1.00 34.55 112 ILE B N 1
ATOM 1542 C CA . ILE B 1 77 ? 25.883 -29.703 152.388 1.00 36.99 112 ILE B CA 1
ATOM 1543 C C . ILE B 1 77 ? 24.903 -29.163 153.437 1.00 43.58 112 ILE B C 1
ATOM 1544 O O . ILE B 1 77 ? 25.303 -28.462 154.351 1.00 43.98 112 ILE B O 1
ATOM 1549 N N . LYS B 1 78 ? 23.611 -29.339 153.185 1.00 41.88 113 LYS B N 1
ATOM 1550 C CA . LYS B 1 78 ? 22.522 -28.829 154.020 1.00 43.38 113 LYS B CA 1
ATOM 1551 C C . LYS B 1 78 ? 21.499 -29.935 154.172 1.00 50.35 113 LYS B C 1
ATOM 1552 O O . LYS B 1 78 ? 21.045 -30.504 153.165 1.00 47.63 113 LYS B O 1
ATOM 1556 N N . ASP B 1 79 ? 21.220 -30.304 155.444 1.00 51.20 114 ASP B N 1
ATOM 1557 C CA . ASP B 1 79 ? 20.310 -31.380 155.840 1.00 54.31 114 ASP B CA 1
ATOM 1558 C C . ASP B 1 79 ? 20.656 -32.687 155.045 1.00 55.70 114 ASP B C 1
ATOM 1559 O O . ASP B 1 79 ? 19.774 -33.359 154.505 1.00 55.00 114 ASP B O 1
ATOM 1564 N N . ASN B 1 80 ? 21.975 -33.001 154.970 1.00 51.07 115 ASN B N 1
ATOM 1565 C CA . ASN B 1 80 ? 22.594 -34.157 154.289 1.00 51.10 115 ASN B CA 1
ATOM 1566 C C . ASN B 1 80 ? 22.381 -34.186 152.770 1.00 53.38 115 ASN B C 1
ATOM 1567 O O . ASN B 1 80 ? 22.668 -35.209 152.143 1.00 56.00 115 ASN B O 1
ATOM 1572 N N . LYS B 1 81 ? 21.954 -33.066 152.165 1.00 44.91 116 LYS B N 1
ATOM 1573 C CA . LYS B 1 81 ? 21.786 -32.979 150.705 1.00 41.74 116 LYS B CA 1
ATOM 1574 C C . LYS B 1 81 ? 22.886 -32.066 150.155 1.00 40.55 116 LYS B C 1
ATOM 1575 O O . LYS B 1 81 ? 23.354 -31.174 150.871 1.00 39.03 116 LYS B O 1
ATOM 1579 N N . LYS B 1 82 ? 23.325 -32.320 148.907 1.00 35.54 117 LYS B N 1
ATOM 1580 C CA . LYS B 1 82 ? 24.428 -31.586 148.268 1.00 32.80 117 LYS B CA 1
ATOM 1581 C C . LYS B 1 82 ? 23.924 -30.560 147.297 1.00 34.96 117 LYS B C 1
ATOM 1582 O O . LYS B 1 82 ? 23.037 -30.842 146.508 1.00 35.01 117 LYS B O 1
ATOM 1588 N N . TYR B 1 83 ? 24.531 -29.367 147.324 1.00 30.86 118 TYR B N 1
ATOM 1589 C CA . TYR B 1 83 ? 24.182 -28.233 146.469 1.00 29.01 118 TYR B CA 1
ATOM 1590 C C . TYR B 1 83 ? 25.439 -27.664 145.848 1.00 32.14 118 TYR B C 1
ATOM 1591 O O . TYR B 1 83 ? 26.425 -27.450 146.538 1.00 31.21 118 TYR B O 1
ATOM 1600 N N . GLY B 1 84 ? 25.407 -27.494 144.545 1.00 29.24 119 GLY B N 1
ATOM 1601 C CA . GLY B 1 84 ? 26.538 -27.007 143.772 1.00 28.46 119 GLY B CA 1
ATOM 1602 C C . GLY B 1 84 ? 26.287 -25.577 143.395 1.00 34.66 119 GLY B C 1
ATOM 1603 O O . GLY B 1 84 ? 25.210 -25.233 142.922 1.00 35.73 119 GLY B O 1
ATOM 1604 N N . GLY B 1 85 ? 27.266 -24.751 143.640 1.00 33.10 120 GLY B N 1
ATOM 1605 C CA . GLY B 1 85 ? 27.117 -23.333 143.392 1.00 34.71 120 GLY B CA 1
ATOM 1606 C C . GLY B 1 85 ? 28.143 -22.754 142.468 1.00 36.79 120 GLY B C 1
ATOM 1607 O O . GLY B 1 85 ? 29.250 -23.286 142.326 1.00 36.52 120 GLY B O 1
ATOM 1608 N N . VAL B 1 86 ? 27.763 -21.656 141.842 1.00 31.81 121 VAL B N 1
ATOM 1609 C CA . VAL B 1 86 ? 28.643 -20.970 140.945 1.00 32.60 121 VAL B CA 1
ATOM 1610 C C . VAL B 1 86 ? 28.409 -19.448 141.086 1.00 38.41 121 VAL B C 1
ATOM 1611 O O . VAL B 1 86 ? 27.274 -18.973 141.216 1.00 39.38 121 VAL B O 1
ATOM 1615 N N . ILE B 1 87 ? 29.507 -18.716 141.132 1.00 34.59 122 ILE B N 1
ATOM 1616 C CA . ILE B 1 87 ? 29.556 -17.273 141.034 1.00 35.43 122 ILE B CA 1
ATOM 1617 C C . ILE B 1 87 ? 30.076 -17.022 139.625 1.00 41.94 122 ILE B C 1
ATOM 1618 O O . ILE B 1 87 ? 31.207 -17.408 139.307 1.00 43.09 122 ILE B O 1
ATOM 1623 N N . ILE B 1 88 ? 29.206 -16.520 138.744 1.00 36.87 123 ILE B N 1
ATOM 1624 C CA . ILE B 1 88 ? 29.572 -16.331 137.340 1.00 36.61 123 ILE B CA 1
ATOM 1625 C C . ILE B 1 88 ? 29.498 -14.842 137.001 1.00 44.00 123 ILE B C 1
ATOM 1626 O O . ILE B 1 88 ? 28.576 -14.137 137.423 1.00 44.00 123 ILE B O 1
ATOM 1631 N N . VAL B 1 89 ? 30.524 -14.371 136.296 1.00 42.06 124 VAL B N 1
ATOM 1632 C CA . VAL B 1 89 ? 30.631 -12.998 135.848 1.00 43.60 124 VAL B CA 1
ATOM 1633 C C . VAL B 1 89 ? 29.774 -12.829 134.617 1.00 48.06 124 VAL B C 1
ATOM 1634 O O . VAL B 1 89 ? 29.888 -13.616 133.682 1.00 48.18 124 VAL B O 1
ATOM 1638 N N . VAL B 1 90 ? 28.898 -11.821 134.622 1.00 45.78 125 VAL B N 1
ATOM 1639 C CA . VAL B 1 90 ? 28.099 -11.486 133.445 1.00 46.58 125 VAL B CA 1
ATOM 1640 C C . VAL B 1 90 ? 28.487 -10.057 133.076 1.00 51.94 125 VAL B C 1
ATOM 1641 O O . VAL B 1 90 ? 28.364 -9.142 133.897 1.00 51.89 125 VAL B O 1
ATOM 1645 N N . LYS B 1 91 ? 29.052 -9.893 131.880 1.00 50.21 126 LYS B N 1
ATO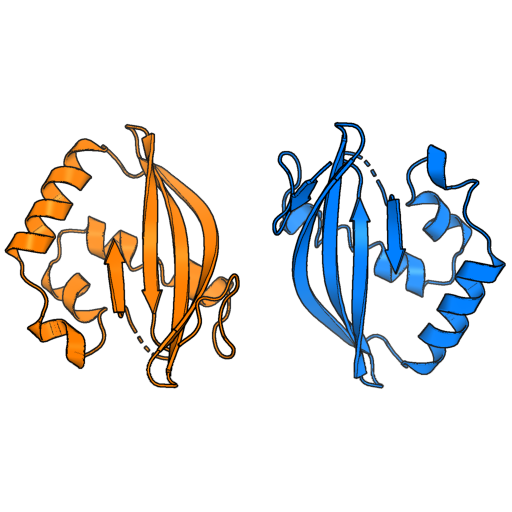M 1646 C CA . LYS B 1 91 ? 29.520 -8.593 131.410 1.00 52.85 126 LYS B CA 1
ATOM 1647 C C . LYS B 1 91 ? 28.411 -7.901 130.613 1.00 56.54 126 LYS B C 1
ATOM 1648 O O . LYS B 1 91 ? 27.961 -8.426 129.599 1.00 54.89 126 LYS B O 1
ATOM 1654 N N . TYR B 1 92 ? 27.908 -6.775 131.139 1.00 53.21 127 TYR B N 1
ATOM 1655 C CA . TYR B 1 92 ? 26.901 -5.943 130.484 1.00 54.23 127 TYR B CA 1
ATOM 1656 C C . TYR B 1 92 ? 27.589 -4.690 129.998 1.00 63.18 127 TYR B C 1
ATOM 1657 O O . TYR B 1 92 ? 28.737 -4.420 130.379 1.00 64.10 127 TYR B O 1
ATOM 1666 N N . GLU B 1 93 ? 26.882 -3.912 129.177 1.00 62.45 128 GLU B N 1
ATOM 1667 C CA . GLU B 1 93 ? 27.369 -2.670 128.620 1.00 66.80 128 GLU B CA 1
ATOM 1668 C C . GLU B 1 93 ? 27.822 -1.730 129.750 1.00 73.65 128 GLU B C 1
ATOM 1669 O O . GLU B 1 93 ? 28.898 -1.121 129.647 1.00 75.53 128 GLU B O 1
ATOM 1671 N N . GLU B 1 94 ? 27.038 -1.668 130.855 1.00 68.96 129 GLU B N 1
ATOM 1672 C CA . GLU B 1 94 ? 27.342 -0.754 131.963 1.00 70.94 129 GLU B CA 1
ATOM 1673 C C . GLU B 1 94 ? 28.368 -1.324 132.951 1.00 71.11 129 GLU B C 1
ATOM 1674 O O . GLU B 1 94 ? 28.812 -0.599 133.832 1.00 72.03 129 GLU B O 1
ATOM 1680 N N . GLY B 1 95 ? 28.789 -2.571 132.750 1.00 63.75 130 GLY B N 1
ATOM 1681 C CA . GLY B 1 95 ? 29.786 -3.207 133.595 1.00 60.70 130 GLY B CA 1
ATOM 1682 C C . GLY B 1 95 ? 29.497 -4.654 133.933 1.00 60.98 130 GLY B C 1
ATOM 1683 O O . GLY B 1 95 ? 28.464 -5.208 133.550 1.00 58.56 130 GLY B O 1
ATOM 1684 N N . ASN B 1 96 ? 30.442 -5.268 134.651 1.00 55.69 131 ASN B N 1
ATOM 1685 C CA . ASN B 1 96 ? 30.437 -6.636 135.139 1.00 51.54 131 ASN B CA 1
ATOM 1686 C C . ASN B 1 96 ? 29.502 -6.803 136.331 1.00 54.51 131 ASN B C 1
ATOM 1687 O O . ASN B 1 96 ? 29.499 -5.970 137.238 1.00 54.44 131 ASN B O 1
ATOM 1692 N N . VAL B 1 97 ? 28.750 -7.908 136.348 1.00 49.82 132 VAL B N 1
ATOM 1693 C CA . VAL B 1 97 ? 27.788 -8.254 137.399 1.00 48.76 132 VAL B CA 1
ATOM 1694 C C . VAL B 1 97 ? 28.074 -9.697 137.806 1.00 50.60 132 VAL B C 1
ATOM 1695 O O . VAL B 1 97 ? 28.218 -10.559 136.934 1.00 48.67 132 VAL B O 1
ATOM 1699 N N . ASN B 1 98 ? 28.172 -9.957 139.120 1.00 47.43 133 ASN B N 1
ATOM 1700 C CA . ASN B 1 98 ? 28.428 -11.313 139.631 1.00 45.46 133 ASN B CA 1
ATOM 1701 C C . ASN B 1 98 ? 27.123 -11.990 140.051 1.00 46.55 133 ASN B C 1
ATOM 1702 O O . ASN B 1 98 ? 26.525 -11.619 141.064 1.00 47.94 133 ASN B O 1
ATOM 1707 N N . TYR B 1 99 ? 26.693 -12.991 139.288 1.00 38.50 134 TYR B N 1
ATOM 1708 C CA . TYR B 1 99 ? 25.500 -13.745 139.657 1.00 37.04 134 TYR B CA 1
ATOM 1709 C C . TYR B 1 99 ? 25.890 -14.949 140.556 1.00 40.17 134 TYR B C 1
ATOM 1710 O O . TYR B 1 99 ? 26.917 -15.584 140.322 1.00 38.05 134 TYR B O 1
ATOM 1719 N N . SER B 1 100 ? 25.057 -15.274 141.546 1.00 36.32 135 SER B N 1
ATOM 1720 C CA . SER B 1 100 ? 25.249 -16.442 142.412 1.00 33.96 135 SER B CA 1
ATOM 1721 C C . SER B 1 100 ? 24.072 -17.360 142.205 1.00 36.89 135 SER B C 1
ATOM 1722 O O . SER B 1 100 ? 22.938 -16.970 142.505 1.00 37.10 135 SER B O 1
ATOM 1725 N N . LEU B 1 101 ? 24.341 -18.559 141.679 1.00 31.05 136 LEU B N 1
ATOM 1726 C CA . LEU B 1 101 ? 23.342 -19.584 141.409 1.00 32.00 136 LEU B CA 1
ATOM 1727 C C . LEU B 1 101 ? 23.723 -20.834 142.145 1.00 35.96 136 LEU B C 1
ATOM 1728 O O . LEU B 1 101 ? 24.907 -21.181 142.193 1.00 34.73 136 LEU B O 1
ATOM 1733 N N . ALA B 1 102 ? 22.725 -21.542 142.670 1.00 33.75 137 ALA B N 1
ATOM 1734 C CA . ALA B 1 102 ? 22.958 -22.812 143.354 1.00 31.94 137 ALA B CA 1
ATOM 1735 C C . ALA B 1 102 ? 21.959 -23.828 142.838 1.00 35.26 137 ALA B C 1
ATOM 1736 O O . ALA B 1 102 ? 20.820 -23.482 142.518 1.00 34.32 137 ALA B O 1
ATOM 1738 N N . TYR B 1 103 ? 22.399 -25.080 142.736 1.00 30.82 138 TYR B N 1
ATOM 1739 C CA . TYR B 1 103 ? 21.627 -26.177 142.196 1.00 29.74 138 TYR B CA 1
ATOM 1740 C C . TYR B 1 103 ? 21.558 -27.345 143.129 1.00 33.67 138 TYR B C 1
ATOM 1741 O O . TYR B 1 103 ? 22.508 -27.627 143.867 1.00 31.26 138 TYR B O 1
ATOM 1750 N N . ASP B 1 104 ? 20.466 -28.110 143.010 1.00 31.66 139 ASP B N 1
ATOM 1751 C CA . ASP B 1 104 ? 20.403 -29.400 143.662 1.00 31.18 139 ASP B CA 1
ATOM 1752 C C . ASP B 1 104 ? 21.042 -30.414 142.680 1.00 35.01 139 ASP B C 1
ATOM 1753 O O . ASP B 1 104 ? 21.427 -30.027 141.556 1.00 31.65 139 ASP B O 1
ATOM 1758 N N . GLU B 1 105 ? 21.173 -31.688 143.091 1.00 33.38 140 GLU B N 1
ATOM 1759 C CA . GLU B 1 105 ? 21.831 -32.688 142.246 1.00 33.23 140 GLU B CA 1
ATOM 1760 C C . GLU B 1 105 ? 21.068 -32.938 140.931 1.00 37.51 140 GLU B C 1
ATOM 1761 O O . GLU B 1 105 ? 21.697 -33.369 139.962 1.00 35.82 140 GLU B O 1
ATOM 1767 N N . ASP B 1 106 ? 19.731 -32.654 140.895 1.00 34.09 141 ASP B N 1
ATOM 1768 C CA . ASP B 1 106 ? 18.921 -32.793 139.680 1.00 34.34 141 ASP B CA 1
ATOM 1769 C C . ASP B 1 106 ? 19.126 -31.595 138.750 1.00 37.30 141 ASP B C 1
ATOM 1770 O O . ASP B 1 106 ? 18.473 -31.516 137.723 1.00 39.80 141 ASP B O 1
ATOM 1783 N N . ASN B 1 108 ? 18.404 -28.379 139.195 1.00 30.63 143 ASN B N 1
ATOM 1784 C CA . ASN B 1 108 ? 17.321 -27.415 139.347 1.00 32.26 143 ASN B CA 1
ATOM 1785 C C . ASN B 1 108 ? 17.763 -26.380 140.344 1.00 36.19 143 ASN B C 1
ATOM 1786 O O . ASN B 1 108 ? 18.494 -26.701 141.284 1.00 35.72 143 ASN B O 1
ATOM 1791 N N . LEU B 1 109 ? 17.421 -25.121 140.078 1.00 34.20 144 LEU B N 1
ATOM 1792 C CA . LEU B 1 109 ? 17.834 -23.980 140.886 1.00 35.02 144 LEU B CA 1
ATOM 1793 C C . LEU B 1 109 ? 17.262 -23.996 142.314 1.00 41.33 144 LEU B C 1
ATOM 1794 O O . LEU B 1 109 ? 16.055 -24.195 142.507 1.00 42.69 144 LEU B O 1
ATOM 1799 N N . VAL B 1 110 ? 18.118 -23.729 143.308 1.00 36.91 145 VAL B N 1
ATOM 1800 C CA . VAL B 1 110 ? 17.644 -23.602 144.700 1.00 38.12 145 VAL B CA 1
ATOM 1801 C C . VAL B 1 110 ? 17.837 -22.151 145.125 1.00 41.25 145 VAL B C 1
ATOM 1802 O O . VAL B 1 110 ? 17.324 -21.717 146.160 1.00 44.49 145 VAL B O 1
ATOM 1806 N N . SER B 1 111 ? 18.596 -21.407 144.326 1.00 34.35 146 SER B N 1
ATOM 1807 C CA . SER B 1 111 ? 18.948 -20.019 144.619 1.00 35.26 146 SER B CA 1
ATOM 1808 C C . SER B 1 111 ? 19.416 -19.326 143.353 1.00 37.62 146 SER B C 1
ATOM 1809 O O . SER B 1 111 ? 20.118 -19.914 142.536 1.00 35.71 146 SER B O 1
ATOM 1812 N N . PHE B 1 112 ? 19.067 -18.064 143.221 1.00 35.78 147 PHE B N 1
ATOM 1813 C CA . PHE B 1 112 ? 19.416 -17.242 142.062 1.00 35.23 147 PHE B CA 1
ATOM 1814 C C . PHE B 1 112 ? 19.508 -15.823 142.555 1.00 42.88 147 PHE B C 1
ATOM 1815 O O . PHE B 1 112 ? 18.484 -15.267 142.957 1.00 42.88 147 PHE B O 1
ATOM 1823 N N . THR B 1 113 ? 20.716 -15.231 142.514 1.00 41.03 148 THR B N 1
ATOM 1824 C CA . THR B 1 113 ? 20.932 -13.856 142.980 1.00 44.55 148 THR B CA 1
ATOM 1825 C C . THR B 1 113 ? 21.820 -13.095 142.006 1.00 51.15 148 THR B C 1
ATOM 1826 O O . THR B 1 113 ? 22.847 -13.598 141.558 1.00 50.57 148 THR B O 1
#

B-factor: mean 51.52, std 18.99, range [21.13, 132.06]

Organism: Mediterraneibacter gnavus (strain ATCC 29149 / DSM 114966 / JCM 6515 / VPI C7-9) (NCBI:txid411470)

Nearest PDB structures (foldseek):
  2mc8-assembly1_A  TM=9.464E-01  e=3.606E-16  Mediterraneibacter gnavus ATCC 29149
  1mwu-assembly2_B  TM=5.621E-01  e=4.883E-03  Staphylococcus aureus
  1mws-assembly2_B  TM=5.605E-01  e=1.884E-02  Staphylococcus aureus
  7bn9-assembly1_A  TM=4.620E-01  e=1.580E-02  Bacillus subtilis subsp. subtilis str. 168
  5elu-assembly1_A  TM=4.172E-01  e=2.770E+00  synthetic construct